Protein AF-A0A5J4KHG2-F1 (afdb_monomer)

Radius of gyration: 37.58 Å; Cα contacts (8 Å, |Δi|>4): 369; chains: 1; bounding box: 103×50×90 Å

Foldseek 3Di:
DDFPDDPVNLVVLLVQVLPVHDPVRLVVSCVVRVNDSVVSVVSVVVVVVVVCVVVVPPPPPPPPPQPLLNQLVCCCPVVVADLVRSQCCCCPPVVDHDDSVVSVVSVVVVVVVVQVVLLPAADPDEFAWEWDFADDPDPQWGFIWIAGPPPRHTNDTHPTDGLALVVLLVVVVSVVVRVHDLAHEYAYDDDRNVVNNVVVVSPPHYAYHPVVLLVLLVVLLVVLVVVLVVLVVCLVVLCVLLVCVVVVHDGDDDDRHVPNVVSVVLSVLSVVLSVQSVVLSVVSVLLPDPWHADPPNVVGTDDPVNSVVSLVVSLVSLQVSLVSQDPDDPCSVVNSCSSNVSSVCSCVRPDDDDD

Structure (mmCIF, N/CA/C/O backbone):
data_AF-A0A5J4KHG2-F1
#
_entry.id   AF-A0A5J4KHG2-F1
#
loop_
_atom_site.group_PDB
_atom_site.id
_atom_site.type_symbol
_atom_site.label_atom_id
_atom_site.label_alt_id
_atom_site.label_comp_id
_atom_site.label_asym_id
_atom_site.label_entity_id
_atom_site.label_seq_id
_atom_site.pdbx_PDB_ins_code
_atom_site.Cartn_x
_atom_site.Cartn_y
_atom_site.Cartn_z
_atom_site.occupancy
_atom_site.B_iso_or_equiv
_atom_site.auth_seq_id
_atom_site.auth_comp_id
_atom_site.auth_asym_id
_atom_site.auth_atom_id
_atom_site.pdbx_PDB_model_num
ATOM 1 N N . MET A 1 1 ? -76.695 -6.641 35.034 1.00 42.12 1 MET A N 1
ATOM 2 C CA . MET A 1 1 ? -75.890 -7.294 36.089 1.00 42.12 1 MET A CA 1
ATOM 3 C C . MET A 1 1 ? -74.422 -7.137 35.729 1.00 42.12 1 MET A C 1
ATOM 5 O O . MET A 1 1 ? -74.020 -7.613 34.675 1.00 42.12 1 MET A O 1
ATOM 9 N N . ILE A 1 2 ? -73.664 -6.392 36.535 1.00 44.69 2 ILE A N 1
ATOM 10 C CA . ILE A 1 2 ? -72.218 -6.206 36.353 1.00 44.69 2 ILE A CA 1
ATOM 11 C C . ILE A 1 2 ? -71.543 -7.472 36.883 1.00 44.69 2 ILE A C 1
ATOM 13 O O . ILE A 1 2 ? -71.765 -7.866 38.021 1.00 44.69 2 ILE A O 1
ATOM 17 N N . HIS A 1 3 ? -70.802 -8.154 36.019 1.00 60.72 3 HIS A N 1
ATOM 18 C CA . HIS A 1 3 ? -70.198 -9.449 36.302 1.00 60.72 3 HIS A CA 1
ATOM 19 C C . HIS A 1 3 ? -68.890 -9.291 37.102 1.00 60.72 3 HIS A C 1
ATOM 21 O O . HIS A 1 3 ? -67.954 -8.669 36.603 1.00 60.72 3 HIS A O 1
ATOM 27 N N . CYS A 1 4 ? -68.781 -9.883 38.299 1.00 63.44 4 CYS A N 1
ATOM 28 C CA . CYS A 1 4 ? -67.646 -9.705 39.229 1.00 63.44 4 CYS A CA 1
ATOM 29 C C . CYS A 1 4 ? -66.398 -10.568 38.925 1.00 63.44 4 CYS A C 1
ATOM 31 O O . CYS A 1 4 ? -65.609 -10.857 39.819 1.00 63.44 4 CYS A O 1
ATOM 33 N N . SER A 1 5 ? -66.186 -11.006 37.680 1.00 75.12 5 SER A N 1
ATOM 34 C CA . SER A 1 5 ? -64.938 -11.703 37.309 1.00 75.12 5 SER A CA 1
ATOM 35 C C . SER A 1 5 ? -63.747 -10.747 37.298 1.00 75.12 5 SER A C 1
ATOM 37 O O . SER A 1 5 ? -63.825 -9.680 36.678 1.00 75.12 5 SER A O 1
ATOM 39 N N . THR A 1 6 ? -62.613 -11.189 37.832 1.00 84.25 6 THR A N 1
ATOM 40 C CA . THR A 1 6 ? -61.309 -10.570 37.569 1.00 84.25 6 THR A CA 1
ATOM 41 C C . THR A 1 6 ? -60.853 -10.843 36.128 1.00 84.25 6 THR A C 1
ATOM 43 O O . THR A 1 6 ? -61.409 -11.696 35.431 1.00 84.25 6 THR A O 1
ATOM 46 N N . VAL A 1 7 ? -59.848 -10.100 35.652 1.00 82.38 7 VAL A N 1
ATOM 47 C CA . VAL A 1 7 ? -59.227 -10.342 34.333 1.00 82.38 7 VAL A CA 1
ATOM 48 C C . VAL A 1 7 ? -58.644 -11.755 34.267 1.00 82.38 7 VAL A C 1
ATOM 50 O O . VAL A 1 7 ? -58.896 -12.471 33.305 1.00 82.38 7 VAL A O 1
ATOM 53 N N . GLU A 1 8 ? -57.944 -12.176 35.317 1.00 84.38 8 GLU A N 1
ATOM 54 C CA . GLU A 1 8 ? -57.333 -13.503 35.423 1.00 84.38 8 GLU A CA 1
ATOM 55 C C . GLU A 1 8 ? -58.373 -14.631 35.375 1.00 84.38 8 GLU A C 1
ATOM 57 O O . GLU A 1 8 ? -58.222 -15.588 34.617 1.00 84.38 8 GLU A O 1
ATOM 62 N N . ALA A 1 9 ? -59.502 -14.470 36.078 1.00 84.62 9 ALA A N 1
ATOM 63 C CA . ALA A 1 9 ? -60.609 -15.420 35.998 1.00 84.62 9 ALA A CA 1
ATOM 64 C C . ALA A 1 9 ? -61.162 -15.527 34.567 1.00 84.62 9 ALA A C 1
ATOM 66 O O . ALA A 1 9 ? -61.461 -16.626 34.101 1.00 84.62 9 ALA A O 1
ATOM 67 N N . ARG A 1 10 ? -61.268 -14.404 33.840 1.00 87.69 10 ARG A N 1
ATOM 68 C CA . ARG A 1 10 ? -61.690 -14.415 32.429 1.00 87.69 10 ARG A CA 1
ATOM 69 C C . ARG A 1 10 ? -60.699 -15.142 31.531 1.00 87.69 10 ARG A C 1
ATOM 71 O O . ARG A 1 10 ? -61.141 -15.922 30.697 1.00 87.69 10 ARG A O 1
ATOM 78 N N . VAL A 1 11 ? -59.398 -14.933 31.717 1.00 86.62 11 VAL A N 1
ATOM 79 C CA . VAL A 1 11 ? -58.353 -15.628 30.946 1.00 86.62 11 VAL A CA 1
ATOM 80 C C . VAL A 1 11 ? -58.426 -17.140 31.166 1.00 86.62 11 VAL A C 1
ATOM 82 O O . VAL A 1 11 ? -58.442 -17.895 30.195 1.00 86.62 11 VAL A O 1
ATOM 85 N N . ASN A 1 12 ? -58.571 -17.585 32.416 1.00 87.88 12 ASN A N 1
ATOM 86 C CA . ASN A 1 12 ? -58.695 -19.009 32.738 1.00 87.88 12 ASN A CA 1
ATOM 87 C C . ASN A 1 12 ? -59.956 -19.639 32.130 1.00 87.88 12 ASN A C 1
ATOM 89 O O . ASN A 1 12 ? -59.875 -20.706 31.522 1.00 87.88 12 ASN A O 1
ATOM 93 N N . MET A 1 13 ? -61.108 -18.966 32.232 1.00 89.75 13 MET A N 1
ATOM 94 C CA . MET A 1 13 ? -62.353 -19.436 31.612 1.00 89.75 13 MET A CA 1
ATOM 95 C C . MET A 1 13 ? -62.245 -19.507 30.085 1.00 89.75 13 MET A C 1
ATOM 97 O O . MET A 1 13 ? -62.697 -20.477 29.487 1.00 89.75 13 MET A O 1
ATOM 101 N N . VAL A 1 14 ? -61.636 -18.504 29.446 1.00 91.19 14 VAL A N 1
ATOM 102 C CA . VAL A 1 14 ? -61.407 -18.495 27.993 1.00 91.19 14 VAL A CA 1
ATOM 103 C C . VAL A 1 14 ? -60.517 -19.661 27.577 1.00 91.19 14 VAL A C 1
ATOM 105 O O . VAL A 1 14 ? -60.880 -20.378 26.652 1.00 91.19 14 VAL A O 1
ATOM 108 N N . SER A 1 15 ? -59.419 -19.903 28.296 1.00 87.62 15 SER A N 1
ATOM 109 C CA . SER A 1 15 ? -58.503 -21.018 28.027 1.00 87.62 15 SER A CA 1
ATOM 110 C C . SER A 1 15 ? -59.220 -22.375 28.071 1.00 87.62 15 SER A C 1
ATOM 112 O O . SER A 1 15 ? -59.137 -23.154 27.123 1.00 87.62 15 SER A O 1
ATOM 114 N N . GLN A 1 16 ? -60.031 -22.616 29.108 1.00 87.25 16 GLN A N 1
ATOM 115 C CA . GLN A 1 16 ? -60.830 -23.844 29.237 1.00 87.25 16 GLN A CA 1
ATOM 116 C C . GLN A 1 16 ? -61.926 -23.967 28.165 1.00 87.25 16 GLN A C 1
ATOM 118 O O . GLN A 1 16 ? -62.260 -25.065 27.728 1.00 87.25 16 GLN A O 1
ATOM 123 N N . MET A 1 17 ? -62.494 -22.845 27.716 1.00 90.31 17 MET A N 1
ATOM 124 C CA . MET A 1 17 ? -63.512 -22.821 26.661 1.00 90.31 17 MET A CA 1
ATOM 125 C C . MET A 1 17 ? -62.937 -23.016 25.249 1.00 90.31 17 MET A C 1
ATOM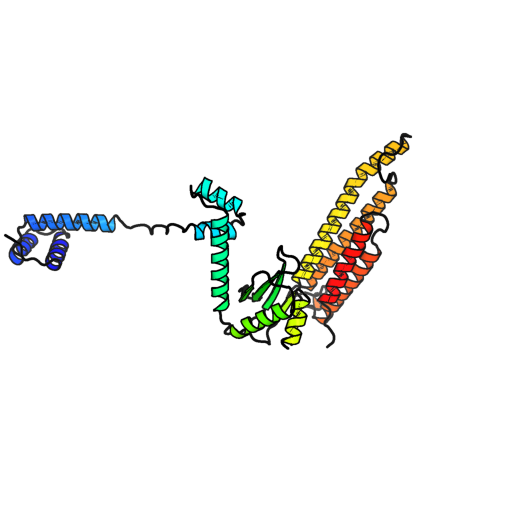 127 O O . MET A 1 17 ? -63.708 -23.222 24.311 1.00 90.31 17 MET A O 1
ATOM 131 N N . MET A 1 18 ? -61.618 -22.928 25.060 1.00 83.12 18 MET A N 1
ATOM 132 C CA . MET A 1 18 ? -60.982 -23.067 23.745 1.00 83.12 18 MET A CA 1
ATOM 133 C C . MET A 1 18 ? -60.654 -24.521 23.372 1.00 83.12 18 MET A C 1
ATOM 135 O O . MET A 1 18 ? -60.482 -24.802 22.187 1.00 83.12 18 MET A O 1
ATOM 139 N N . THR A 1 19 ? -60.638 -25.445 24.337 1.00 76.00 19 THR A N 1
ATOM 140 C CA . THR A 1 19 ? -60.339 -26.876 24.150 1.00 76.00 19 THR A CA 1
ATOM 141 C C . THR A 1 19 ? -61.614 -27.706 23.944 1.00 76.00 19 THR A C 1
ATOM 143 O O . THR A 1 19 ? -61.910 -28.575 24.758 1.00 76.00 19 THR A O 1
ATOM 146 N N . GLU A 1 20 ? -62.410 -27.384 22.915 1.00 73.50 20 GLU A N 1
ATOM 147 C CA . GLU A 1 20 ? -63.683 -28.065 22.577 1.00 73.50 20 GLU A CA 1
ATOM 148 C C . GLU A 1 20 ? -64.559 -28.401 23.806 1.00 73.50 20 GLU A C 1
ATOM 150 O O . GLU A 1 20 ? -64.678 -29.557 24.222 1.00 73.50 20 GLU A O 1
ATOM 155 N N . PRO A 1 21 ? -65.172 -27.391 24.445 1.00 74.88 21 PRO A N 1
ATOM 156 C CA . PRO A 1 21 ? -65.777 -27.572 25.753 1.00 74.88 21 PRO A CA 1
ATOM 157 C C . PRO A 1 21 ? -67.009 -28.473 25.661 1.00 74.88 21 PRO A C 1
ATOM 159 O O . PRO A 1 21 ? -67.949 -28.213 24.904 1.00 74.88 21 PRO A O 1
ATOM 162 N N . THR A 1 22 ? -67.047 -29.512 26.494 1.00 80.75 22 THR A N 1
ATOM 163 C CA . THR A 1 22 ? -68.245 -30.340 26.641 1.00 80.75 22 THR A CA 1
ATOM 164 C C . THR A 1 22 ? -69.387 -29.518 27.248 1.00 80.75 22 THR A C 1
ATOM 166 O O . THR A 1 22 ? -69.177 -28.594 28.038 1.00 80.75 22 THR A O 1
ATOM 169 N N . HIS A 1 23 ? -70.637 -29.865 26.928 1.00 75.12 23 HIS A N 1
ATOM 170 C CA . HIS A 1 23 ? -71.815 -29.150 27.445 1.00 75.12 23 HIS A CA 1
ATOM 171 C C . HIS A 1 23 ? -71.877 -29.116 28.994 1.00 75.12 23 HIS A C 1
ATOM 173 O O . HIS A 1 23 ? -72.414 -28.172 29.590 1.00 75.12 23 HIS A O 1
ATOM 179 N N . GLY A 1 24 ? -71.295 -30.127 29.655 1.00 83.25 24 GLY A N 1
ATOM 180 C CA . GLY A 1 24 ? -71.138 -30.187 31.111 1.00 83.25 24 GLY A CA 1
ATOM 181 C C . GLY A 1 24 ? -70.238 -29.075 31.656 1.00 83.25 24 GLY A C 1
ATOM 182 O O . GLY A 1 24 ? -70.664 -28.342 32.549 1.00 83.25 24 GLY A O 1
ATOM 183 N N . LEU A 1 25 ? -69.067 -28.874 31.044 1.00 84.88 25 LEU A N 1
ATOM 184 C CA . LEU A 1 25 ? -68.085 -27.859 31.437 1.00 84.88 25 LEU A CA 1
ATOM 185 C C . LEU A 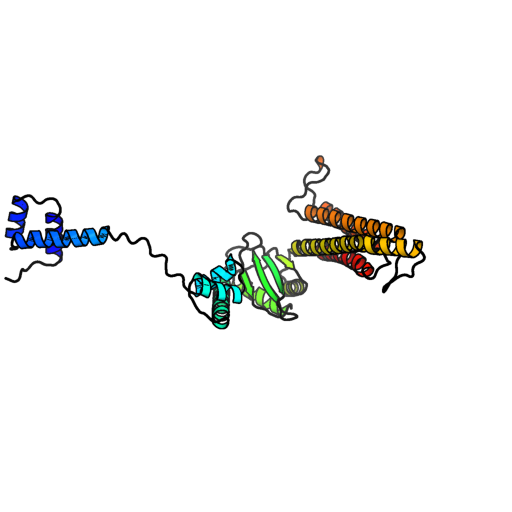1 25 ? -68.646 -26.434 31.316 1.00 84.88 25 LEU A C 1
ATOM 187 O O . LEU A 1 25 ? -68.536 -25.630 32.239 1.00 84.88 25 LEU A O 1
ATOM 191 N N . VAL A 1 26 ? -69.342 -26.127 30.217 1.00 88.25 26 VAL A N 1
ATOM 192 C CA . VAL A 1 26 ? -69.961 -24.800 30.013 1.00 88.25 26 VAL A CA 1
ATOM 193 C C . VAL A 1 26 ? -71.025 -24.513 31.080 1.00 88.25 26 VAL A C 1
ATOM 195 O O . VAL A 1 26 ? -71.185 -23.381 31.544 1.00 88.25 26 VAL A O 1
ATOM 198 N N . SER A 1 27 ? -71.766 -25.544 31.489 1.00 87.06 27 SER A N 1
ATOM 199 C CA . SER A 1 27 ? -72.799 -25.442 32.525 1.00 87.06 27 SER A CA 1
ATOM 200 C C . SER A 1 27 ? -72.224 -25.304 33.932 1.00 87.06 27 SER A C 1
ATOM 202 O O . SER A 1 27 ? -72.858 -24.690 34.790 1.00 87.06 27 SER A O 1
ATOM 204 N N . GLU A 1 28 ? -71.064 -25.894 34.189 1.00 87.50 28 GLU A N 1
ATOM 205 C CA . GLU A 1 28 ? -70.322 -25.739 35.436 1.00 87.50 28 GLU A CA 1
ATOM 206 C C . GLU A 1 28 ? -69.730 -24.332 35.543 1.00 87.50 28 GLU A C 1
ATOM 208 O O . GLU A 1 28 ? -70.078 -23.603 36.468 1.00 87.50 28 GLU A O 1
ATOM 213 N N . LEU A 1 29 ? -68.970 -23.886 34.539 1.00 88.31 29 LEU A N 1
ATOM 214 C CA . LEU A 1 29 ? -68.358 -22.552 34.511 1.00 88.31 29 LEU A CA 1
ATOM 215 C C . LEU A 1 29 ? -69.392 -21.427 34.625 1.00 88.31 29 LEU A C 1
ATOM 217 O O . LEU A 1 29 ? -69.179 -20.446 35.337 1.00 88.31 29 LEU A O 1
ATOM 221 N N . SER A 1 30 ? -70.544 -21.587 33.969 1.00 88.31 30 SER A N 1
ATOM 222 C CA . SER A 1 30 ? -71.652 -20.632 34.055 1.00 88.31 30 SER A CA 1
ATOM 223 C C . SER A 1 30 ? -72.204 -20.507 35.479 1.00 88.31 30 SER A C 1
ATOM 225 O O . SER A 1 30 ? -72.497 -19.396 35.925 1.00 88.31 30 SER A O 1
ATOM 227 N N . ARG A 1 31 ? -72.309 -21.626 36.209 1.00 86.50 31 ARG A N 1
ATOM 228 C CA . ARG A 1 31 ? -72.800 -21.655 37.594 1.00 86.50 31 ARG A CA 1
ATOM 229 C C . ARG A 1 31 ? -71.756 -21.141 38.578 1.00 86.50 31 ARG A C 1
ATOM 231 O O . ARG A 1 31 ? -72.085 -20.284 39.388 1.00 86.50 31 ARG A O 1
ATOM 238 N N . THR A 1 32 ? -70.518 -21.615 38.468 1.00 86.12 32 THR A N 1
ATOM 239 C CA . THR A 1 32 ? -69.412 -21.280 39.377 1.00 86.12 32 THR A CA 1
ATOM 240 C C . THR A 1 32 ? -69.036 -19.807 39.311 1.00 86.12 32 THR A C 1
ATOM 242 O O . THR A 1 32 ? -68.774 -19.185 40.335 1.00 86.12 32 THR A O 1
ATOM 245 N N . HIS A 1 33 ? -69.028 -19.227 38.110 1.00 84.38 33 HIS A N 1
ATOM 246 C CA . HIS A 1 33 ? -68.618 -17.838 37.926 1.00 84.38 33 HIS A CA 1
ATOM 247 C C . HIS A 1 33 ? -69.791 -16.871 37.776 1.00 84.38 33 HIS A C 1
ATOM 249 O O . HIS A 1 33 ? -69.550 -15.678 37.652 1.00 84.38 33 HIS A O 1
ATOM 255 N N . HIS A 1 34 ? -71.039 -17.353 37.810 1.00 87.44 34 HIS A N 1
ATOM 256 C CA . HIS A 1 34 ? -72.252 -16.555 37.581 1.00 87.44 34 HIS A CA 1
ATOM 257 C C . HIS A 1 34 ? -72.251 -15.798 36.235 1.00 87.44 34 HIS A C 1
ATOM 259 O O . HIS A 1 34 ? -72.823 -14.712 36.096 1.00 87.44 34 HIS A O 1
ATOM 265 N N . VAL A 1 35 ? -71.634 -16.403 35.214 1.00 86.56 35 VAL A N 1
ATOM 266 C CA . VAL A 1 35 ? -71.565 -15.894 33.837 1.00 86.56 35 VAL A CA 1
ATOM 267 C C . VAL A 1 35 ? -72.645 -16.579 33.000 1.00 86.56 35 VAL A C 1
ATOM 269 O O . VAL A 1 35 ? -72.833 -17.789 33.101 1.00 86.56 35 VAL A O 1
ATOM 272 N N . SER A 1 36 ? -73.320 -15.866 32.094 1.00 89.19 36 SER A N 1
ATOM 273 C CA . SER A 1 36 ? -74.193 -16.539 31.121 1.00 89.19 36 SER A CA 1
ATOM 274 C C . SER A 1 36 ? -73.383 -17.422 30.156 1.00 89.19 36 SER A C 1
ATOM 276 O O . SER A 1 36 ? -72.282 -17.053 29.740 1.00 89.19 36 SER A O 1
ATOM 278 N N . ARG A 1 37 ? -73.942 -18.559 29.721 1.00 87.31 37 ARG A N 1
ATOM 279 C CA . ARG A 1 37 ? -73.295 -19.421 28.711 1.00 87.31 37 ARG A CA 1
ATOM 280 C C . ARG A 1 37 ? -72.965 -18.660 27.418 1.00 87.31 37 ARG A C 1
ATOM 282 O O . ARG A 1 37 ? -71.895 -18.846 26.853 1.00 87.31 37 ARG A O 1
ATOM 289 N N . GLN A 1 38 ? -73.846 -17.753 26.985 1.00 88.50 38 GLN A N 1
ATOM 290 C CA . GLN A 1 38 ? -73.616 -16.900 25.811 1.00 88.50 38 GLN A CA 1
ATOM 291 C C . GLN A 1 38 ? -72.391 -15.992 25.986 1.00 88.50 38 GLN A C 1
ATOM 293 O O . GLN A 1 38 ? -71.601 -15.827 25.059 1.00 88.50 38 GLN A O 1
ATOM 298 N N . THR A 1 39 ? -72.195 -15.436 27.183 1.00 88.06 39 THR A N 1
ATOM 299 C CA . THR A 1 39 ? -71.014 -14.623 27.496 1.00 88.06 39 THR A CA 1
ATOM 300 C C . THR A 1 39 ? -69.734 -15.464 27.477 1.00 88.06 39 THR A C 1
ATOM 302 O O . THR A 1 39 ? -68.729 -14.983 26.959 1.00 88.06 39 THR A O 1
ATOM 305 N N . LEU A 1 40 ? -69.769 -16.712 27.966 1.00 88.81 40 LEU A N 1
ATOM 306 C CA . LEU A 1 40 ? -68.622 -17.630 27.903 1.00 88.81 40 LEU A CA 1
ATOM 307 C C . LEU A 1 40 ? -68.217 -17.940 26.455 1.00 88.81 40 LEU A C 1
ATOM 309 O O . LEU A 1 40 ? -67.041 -17.821 26.119 1.00 88.81 40 LEU A O 1
ATOM 313 N N . TYR A 1 41 ? -69.176 -18.252 25.577 1.00 91.38 41 TYR A N 1
ATOM 314 C CA . TYR A 1 41 ? -68.893 -18.463 24.151 1.00 91.38 41 TYR A CA 1
ATOM 315 C C . TYR A 1 41 ? -68.355 -17.203 23.467 1.00 91.38 41 TYR A C 1
ATOM 317 O O . TYR A 1 41 ? -67.401 -17.279 22.695 1.00 91.38 41 TYR A O 1
ATOM 325 N N . ARG A 1 42 ? -68.915 -16.030 23.786 1.00 89.12 42 ARG A N 1
ATOM 326 C CA . ARG A 1 42 ? -68.424 -14.754 23.249 1.00 89.12 42 ARG A CA 1
ATOM 327 C C . ARG A 1 42 ? -66.986 -14.470 23.680 1.00 89.12 42 ARG A C 1
ATOM 329 O O . ARG A 1 42 ? -66.188 -14.018 22.869 1.00 89.12 42 ARG A O 1
ATOM 336 N N . TRP A 1 43 ? -66.641 -14.729 24.939 1.00 91.56 43 TRP A N 1
ATOM 337 C CA . TRP A 1 43 ? -65.268 -14.569 25.418 1.00 91.56 43 TRP A CA 1
ATOM 338 C C . TRP A 1 43 ? -64.309 -15.581 24.792 1.00 91.56 43 TRP A C 1
ATOM 340 O O . TRP A 1 43 ? -63.195 -15.199 24.448 1.00 91.56 43 TRP A O 1
ATOM 350 N N . ALA A 1 44 ? -64.738 -16.828 24.588 1.00 89.56 44 ALA A N 1
ATOM 351 C CA . ALA A 1 44 ? -63.940 -17.836 23.893 1.00 89.56 44 ALA A CA 1
ATOM 352 C C . ALA A 1 44 ? -63.624 -17.419 22.448 1.00 89.56 44 ALA A C 1
ATOM 354 O O . ALA A 1 44 ? -62.490 -17.571 22.005 1.00 89.56 44 ALA A O 1
ATOM 355 N N . HIS A 1 45 ? -64.597 -16.830 21.745 1.00 86.62 45 HIS A N 1
ATOM 356 C CA . HIS A 1 45 ? -64.391 -16.280 20.404 1.00 86.62 45 HIS A CA 1
ATOM 357 C C . HIS A 1 45 ? -63.383 -15.124 20.411 1.00 86.62 45 HIS A C 1
ATOM 359 O O . HIS A 1 45 ? -62.430 -15.147 19.644 1.00 86.62 45 HIS A O 1
ATOM 365 N N . ILE A 1 46 ? -63.533 -14.156 21.325 1.00 87.69 46 ILE A N 1
ATOM 366 C CA . ILE A 1 46 ? -62.583 -13.037 21.468 1.00 87.69 46 ILE A CA 1
ATOM 367 C C . ILE A 1 46 ? -61.170 -13.550 21.787 1.00 87.69 46 ILE A C 1
ATOM 369 O O . ILE A 1 46 ? -60.188 -13.037 21.256 1.00 87.69 46 ILE A O 1
ATOM 373 N N . GLY A 1 47 ? -61.057 -14.562 22.652 1.00 88.94 47 GLY A N 1
ATOM 374 C CA . GLY A 1 47 ? -59.784 -15.194 22.992 1.00 88.94 47 GLY A CA 1
ATOM 375 C C . GLY A 1 47 ? -59.135 -15.904 21.808 1.00 88.94 47 GLY A C 1
ATOM 376 O O . GLY A 1 47 ? -57.931 -15.765 21.605 1.00 88.94 47 GLY A O 1
ATOM 377 N N . ARG A 1 48 ? -59.935 -16.613 21.003 1.00 86.00 48 ARG A N 1
ATOM 378 C CA . ARG A 1 48 ? -59.475 -17.270 19.777 1.00 86.00 48 ARG A CA 1
ATOM 379 C C . ARG A 1 48 ? -58.978 -16.255 18.755 1.00 86.00 48 ARG A C 1
ATOM 381 O O . ARG A 1 48 ? -57.842 -16.391 18.323 1.00 86.00 48 ARG A O 1
ATOM 388 N N . ASP A 1 49 ? -59.746 -15.204 18.473 1.00 83.62 49 ASP A N 1
ATOM 389 C CA . ASP A 1 49 ? -59.334 -14.146 17.539 1.00 83.62 49 ASP A CA 1
ATOM 390 C C . ASP A 1 49 ? -58.041 -13.456 18.005 1.00 83.62 49 ASP A C 1
ATOM 392 O O . ASP A 1 49 ? -57.148 -13.171 17.208 1.00 83.62 49 ASP A O 1
ATOM 396 N N . ALA A 1 50 ? -57.910 -13.201 19.312 1.00 85.06 50 ALA A N 1
ATOM 397 C CA . ALA A 1 50 ? -56.716 -12.588 19.885 1.00 85.06 50 ALA A CA 1
ATOM 398 C C . ALA A 1 50 ? -55.482 -13.497 19.771 1.00 85.06 50 ALA A C 1
ATOM 400 O O . ALA A 1 50 ? -54.393 -13.013 19.455 1.00 85.06 50 ALA A O 1
ATOM 401 N N . LEU A 1 51 ? -55.641 -14.803 20.005 1.00 83.81 51 LEU A N 1
ATOM 402 C CA . LEU A 1 51 ? -54.559 -15.778 19.869 1.00 83.81 51 LEU A CA 1
ATOM 403 C C . LEU A 1 51 ? -54.204 -16.026 18.401 1.00 83.81 51 LEU A C 1
ATOM 405 O O . LEU A 1 51 ? -53.025 -16.041 18.071 1.00 83.81 51 LEU A O 1
ATOM 409 N N . GLU A 1 52 ? -55.181 -16.127 17.503 1.00 83.38 52 GLU A N 1
ATOM 410 C CA . GLU A 1 52 ? -54.949 -16.212 16.056 1.00 83.38 52 GLU A CA 1
ATOM 411 C C . GLU A 1 52 ? -54.240 -14.960 15.526 1.00 83.38 52 GLU A C 1
ATOM 413 O O . GLU A 1 52 ? -53.304 -15.073 14.739 1.00 83.38 52 GLU A O 1
ATOM 418 N N . ALA A 1 53 ? -54.590 -13.764 16.008 1.00 78.31 53 ALA A N 1
ATOM 419 C CA . ALA A 1 53 ? -53.878 -12.535 15.663 1.00 78.31 53 ALA A CA 1
ATOM 420 C C . ALA A 1 53 ? -52.450 -12.491 16.236 1.00 78.31 53 ALA A C 1
ATOM 422 O O . ALA A 1 53 ? -51.546 -11.964 15.582 1.00 78.31 53 ALA A O 1
ATOM 423 N N . ALA A 1 54 ? -52.233 -13.028 17.440 1.00 79.81 54 ALA A N 1
ATOM 424 C CA . ALA A 1 54 ? -50.916 -13.100 18.070 1.00 79.81 54 ALA A CA 1
ATOM 425 C C . ALA A 1 54 ? -50.001 -14.126 17.380 1.00 79.81 54 ALA A C 1
ATOM 427 O O . ALA A 1 54 ? -48.842 -13.823 17.108 1.00 79.81 54 ALA A O 1
ATOM 428 N N . PHE A 1 55 ? -50.524 -15.307 17.041 1.00 72.94 55 PHE A N 1
ATOM 429 C CA . PHE A 1 55 ? -49.775 -16.371 16.367 1.00 72.94 55 PHE A CA 1
ATOM 430 C C . PHE A 1 55 ? -49.641 -16.143 14.854 1.00 72.94 55 PHE A C 1
ATOM 432 O O . PHE A 1 55 ? -48.606 -16.466 14.277 1.00 72.94 55 PHE A O 1
ATOM 439 N N . GLY A 1 56 ? -50.636 -15.527 14.209 1.00 64.88 56 GLY A N 1
ATOM 440 C CA . GLY A 1 56 ? -50.583 -15.116 12.801 1.00 64.88 56 GLY A CA 1
ATOM 441 C C . GLY A 1 56 ? -49.626 -13.945 12.549 1.00 64.88 56 GLY A C 1
ATOM 442 O O . GLY A 1 56 ? -49.110 -13.790 11.444 1.00 64.88 56 GLY A O 1
ATOM 443 N N . LYS A 1 57 ? -49.319 -13.155 13.587 1.00 53.66 57 LYS A N 1
ATOM 444 C CA . LYS A 1 57 ? -48.220 -12.181 13.610 1.00 53.66 57 LYS A CA 1
ATOM 445 C C . LYS A 1 57 ? -46.973 -12.780 14.259 1.00 53.66 57 LYS A C 1
ATOM 447 O O . LYS A 1 57 ? -46.403 -12.202 15.183 1.00 53.66 57 LYS A O 1
ATOM 452 N N . MET A 1 58 ? -46.464 -13.885 13.719 1.00 51.94 58 MET A N 1
ATOM 453 C CA . MET A 1 58 ? -45.018 -14.095 13.774 1.00 51.94 58 MET A CA 1
ATOM 454 C C . MET A 1 58 ? -44.373 -13.010 12.910 1.00 51.94 58 MET A C 1
ATOM 456 O O . MET A 1 58 ? -44.098 -13.210 11.728 1.00 51.94 58 MET A O 1
ATOM 460 N N . SER A 1 59 ? -44.196 -11.819 13.488 1.00 50.44 59 SER A N 1
ATOM 461 C CA . SER A 1 59 ? -43.379 -10.768 12.903 1.00 50.44 59 SER A CA 1
ATOM 462 C C . SER A 1 59 ? -42.026 -11.391 12.604 1.00 50.44 59 SER A C 1
ATOM 464 O O . SER A 1 59 ? -41.253 -11.676 13.520 1.00 50.44 59 SER A O 1
ATOM 466 N N . GLN A 1 60 ? -41.727 -11.601 11.321 1.00 50.00 60 GLN A N 1
ATOM 467 C CA . GLN A 1 60 ? -40.335 -11.666 10.906 1.00 50.00 60 GLN A CA 1
ATOM 468 C C . GLN A 1 60 ? -39.646 -10.465 11.557 1.00 50.00 60 GLN A C 1
ATOM 470 O O . GLN A 1 60 ? -40.245 -9.380 11.545 1.00 50.00 60 GLN A O 1
ATOM 475 N N . PRO A 1 61 ? -38.463 -10.629 12.176 1.00 44.16 61 PRO A N 1
ATOM 476 C CA . PRO A 1 61 ? -37.759 -9.496 12.749 1.00 44.16 61 PRO A CA 1
ATOM 477 C C . PRO A 1 61 ? -37.691 -8.431 11.660 1.00 44.16 61 PRO A C 1
ATOM 479 O O . PRO A 1 61 ? -37.100 -8.661 10.602 1.00 44.16 61 PRO A O 1
ATOM 482 N N . GLN A 1 62 ? -38.385 -7.305 11.870 1.00 45.12 62 GLN A N 1
ATOM 483 C CA . GLN A 1 62 ? -38.273 -6.171 10.969 1.00 45.12 62 GLN A CA 1
ATOM 484 C C . GLN A 1 62 ? -36.779 -5.896 10.882 1.00 45.12 62 GLN A C 1
ATOM 486 O O . GLN A 1 62 ? -36.149 -5.645 11.912 1.00 45.12 62 GLN A O 1
ATOM 491 N N . LYS A 1 63 ? -36.200 -5.996 9.675 1.00 46.41 63 LYS A N 1
ATOM 492 C CA . LYS A 1 63 ? -34.848 -5.486 9.445 1.00 46.41 63 LYS A CA 1
ATOM 493 C C . LYS A 1 63 ? -34.842 -4.087 10.060 1.00 46.41 63 LYS A C 1
ATOM 495 O O . LYS A 1 63 ? -35.686 -3.284 9.649 1.00 46.41 63 LYS A O 1
ATOM 500 N N . PRO A 1 64 ? -33.992 -3.806 11.066 1.00 49.91 64 PRO A N 1
ATOM 501 C CA . PRO A 1 64 ? -33.960 -2.483 11.660 1.00 49.91 64 PRO A CA 1
ATOM 502 C C . PRO A 1 64 ? -33.779 -1.499 10.513 1.00 49.91 64 PRO A C 1
ATOM 504 O O . PRO A 1 64 ? -32.935 -1.734 9.643 1.00 49.91 64 PRO A O 1
ATOM 507 N N . SER A 1 65 ? -34.619 -0.462 10.458 1.00 58.00 65 SER A N 1
ATOM 508 C CA . SER A 1 65 ? -34.498 0.588 9.449 1.00 58.00 65 SER A CA 1
ATOM 509 C C . SER A 1 65 ? -33.048 1.059 9.473 1.00 58.00 65 SER A C 1
ATOM 511 O O . SER A 1 65 ? -32.614 1.640 10.472 1.00 58.00 65 SER A O 1
ATOM 513 N N . GLN A 1 66 ? -32.269 0.713 8.445 1.00 67.12 66 GLN A N 1
ATOM 514 C CA . GLN A 1 66 ? -30.847 1.026 8.434 1.00 67.12 66 GLN A CA 1
ATOM 515 C C . GLN A 1 66 ? -30.721 2.538 8.562 1.00 67.12 66 GLN A C 1
ATOM 517 O O . GLN A 1 66 ? -31.305 3.287 7.778 1.00 67.12 66 GLN A O 1
ATOM 522 N N . SER A 1 67 ? -30.006 2.992 9.591 1.00 88.12 67 SER A N 1
ATOM 523 C CA . SER A 1 67 ? -29.799 4.423 9.768 1.00 88.12 67 SER A CA 1
ATOM 524 C C . SER A 1 67 ? -29.078 4.976 8.536 1.00 88.12 67 SER A C 1
ATOM 526 O O . SER A 1 67 ? -28.241 4.293 7.941 1.00 88.12 67 SER A O 1
ATOM 528 N N . ILE A 1 68 ? -29.355 6.230 8.169 1.00 91.94 68 ILE A N 1
ATOM 529 C CA . ILE A 1 68 ? -28.635 6.901 7.074 1.00 91.94 68 ILE A CA 1
ATOM 530 C C . ILE A 1 68 ? -27.121 6.857 7.331 1.00 91.94 68 ILE A C 1
ATOM 532 O O . ILE A 1 68 ? -26.347 6.657 6.401 1.00 91.94 68 ILE A O 1
ATOM 536 N N . SER A 1 69 ? -26.694 6.966 8.597 1.00 93.88 69 SER A N 1
ATOM 537 C CA . SER A 1 69 ? -25.287 6.811 8.979 1.00 93.88 69 SER A CA 1
ATOM 538 C C . SER A 1 69 ? -24.740 5.435 8.600 1.00 93.88 69 SER A C 1
ATOM 540 O O . SER A 1 69 ? -23.673 5.367 8.000 1.00 93.88 69 SER A O 1
ATOM 542 N N . SER A 1 70 ? -25.468 4.356 8.895 1.00 93.44 70 SER A N 1
ATOM 543 C CA . SER A 1 70 ? -25.068 2.993 8.536 1.00 93.44 70 SER A CA 1
ATOM 544 C C . SER A 1 70 ? -24.958 2.828 7.023 1.00 93.44 70 SER A C 1
ATOM 546 O O . SER A 1 70 ? -23.945 2.327 6.557 1.00 93.44 70 SER A O 1
ATOM 548 N N . LEU A 1 71 ? -25.932 3.322 6.252 1.00 94.25 71 LEU A N 1
ATOM 549 C CA . LEU A 1 71 ? -25.886 3.268 4.785 1.00 94.25 71 LEU A CA 1
ATOM 550 C C . LEU A 1 71 ? -24.684 4.031 4.216 1.00 94.25 71 LEU A C 1
ATOM 552 O O . LEU A 1 71 ? -23.948 3.494 3.392 1.00 94.25 71 LEU A O 1
ATOM 556 N N . VAL A 1 72 ? -24.454 5.263 4.682 1.00 96.69 72 VAL A N 1
ATOM 557 C CA . VAL A 1 72 ? -23.303 6.081 4.266 1.00 96.69 72 VAL A CA 1
ATOM 558 C C . VAL A 1 72 ? -21.988 5.355 4.550 1.00 96.69 72 VAL A C 1
ATOM 560 O O . VAL A 1 72 ? -21.128 5.294 3.673 1.00 96.69 72 VAL A O 1
ATOM 563 N N . LEU A 1 73 ? -21.828 4.796 5.752 1.00 96.56 73 LEU A N 1
ATOM 564 C CA . LEU A 1 73 ? -20.598 4.108 6.147 1.00 96.56 73 LEU A CA 1
ATOM 565 C C . LEU A 1 73 ? -20.411 2.785 5.402 1.00 96.56 73 LEU A C 1
ATOM 567 O O . LEU A 1 73 ? -19.297 2.499 4.981 1.00 96.56 73 LEU A O 1
ATOM 571 N N . THR A 1 74 ? -21.477 2.017 5.172 1.00 95.25 74 THR A N 1
ATOM 572 C CA . THR A 1 74 ? -21.418 0.793 4.362 1.00 95.25 74 THR A CA 1
ATOM 573 C C . THR A 1 74 ? -20.983 1.103 2.935 1.00 95.25 74 THR A C 1
ATOM 575 O O . THR A 1 74 ? -20.076 0.460 2.420 1.00 95.25 74 THR A O 1
ATOM 578 N N . LEU A 1 75 ? -21.561 2.124 2.299 1.00 95.56 75 LEU A N 1
ATOM 579 C CA . LEU A 1 75 ? -21.154 2.513 0.947 1.00 95.56 75 LEU A CA 1
ATOM 580 C C . LEU A 1 75 ? -19.698 2.988 0.909 1.00 95.56 75 LEU A C 1
ATOM 582 O O . LEU A 1 75 ? -18.961 2.644 -0.015 1.00 95.56 75 LEU A O 1
ATOM 586 N N . LEU A 1 76 ? -19.262 3.739 1.918 1.00 96.62 76 LEU A N 1
ATOM 587 C CA . LEU A 1 76 ? -17.879 4.194 2.001 1.00 96.62 76 LEU A CA 1
ATOM 588 C C . LEU A 1 76 ? -16.887 3.034 2.174 1.00 96.62 76 LEU A C 1
ATOM 590 O O . LEU A 1 76 ? -15.854 3.023 1.510 1.00 96.62 76 LEU A O 1
ATOM 594 N N . LEU A 1 77 ? -17.176 2.091 3.072 1.00 93.81 77 LEU A N 1
ATOM 595 C CA . LEU A 1 77 ? -16.223 1.060 3.489 1.00 93.81 77 LEU A CA 1
ATOM 596 C C . LEU A 1 77 ? -16.247 -0.175 2.584 1.00 93.81 77 LEU A C 1
ATOM 598 O O . LEU A 1 77 ? -15.184 -0.647 2.201 1.00 93.81 77 LEU A O 1
ATOM 602 N N . GLU A 1 78 ? -17.431 -0.656 2.201 1.00 94.31 78 GLU A N 1
ATOM 603 C CA . GLU A 1 78 ? -17.584 -1.903 1.435 1.00 94.31 78 GLU A CA 1
ATOM 604 C C . GLU A 1 78 ? -17.490 -1.681 -0.076 1.00 94.31 78 GLU A C 1
ATOM 606 O O . GLU A 1 78 ? -17.074 -2.563 -0.820 1.00 94.31 78 GLU A O 1
ATOM 611 N N . THR A 1 79 ? -17.908 -0.503 -0.555 1.00 93.19 79 THR A N 1
ATOM 612 C CA . THR A 1 79 ? -17.924 -0.201 -2.000 1.00 93.19 79 THR A CA 1
ATOM 613 C C . THR A 1 79 ? -16.880 0.829 -2.412 1.00 93.19 79 THR A C 1
ATOM 615 O O . THR A 1 79 ? -16.746 1.121 -3.599 1.00 93.19 79 THR A O 1
ATOM 618 N N . HIS A 1 80 ? -16.156 1.407 -1.446 1.00 92.88 80 HIS A N 1
ATOM 619 C CA . HIS A 1 80 ? -15.188 2.486 -1.669 1.00 92.88 80 HIS A CA 1
ATOM 620 C C . HIS A 1 80 ? -15.767 3.671 -2.462 1.00 92.88 80 HIS A C 1
ATOM 622 O O . HIS A 1 80 ? -15.061 4.363 -3.202 1.00 92.88 80 HIS A O 1
ATOM 628 N N . ALA A 1 81 ? -17.073 3.919 -2.320 1.00 95.81 81 ALA A N 1
ATOM 629 C CA . ALA A 1 81 ? -17.746 4.973 -3.057 1.00 95.81 81 ALA A CA 1
ATOM 630 C C . ALA A 1 81 ? -17.250 6.356 -2.610 1.00 95.81 81 ALA A C 1
ATOM 632 O O . ALA A 1 81 ? -17.178 6.672 -1.421 1.00 95.81 81 ALA A O 1
ATOM 633 N N . SER A 1 82 ? -16.973 7.231 -3.581 1.00 97.19 82 SER A N 1
ATOM 634 C CA . SER A 1 82 ? -16.717 8.647 -3.293 1.00 97.19 82 SER A CA 1
ATOM 635 C C . SER A 1 82 ? -17.942 9.299 -2.639 1.00 97.19 82 SER A C 1
ATOM 637 O O . SER A 1 82 ? -19.069 8.854 -2.846 1.00 97.19 82 SER A O 1
ATOM 639 N N . TYR A 1 83 ? -17.776 10.419 -1.929 1.00 97.50 83 TYR A N 1
ATOM 640 C CA . TYR A 1 83 ? -18.917 11.106 -1.294 1.00 97.50 83 TYR A CA 1
ATOM 641 C C . TYR A 1 83 ? -20.008 11.509 -2.298 1.00 97.50 83 TYR A C 1
ATOM 643 O O . TYR A 1 83 ? -21.192 11.466 -1.974 1.00 97.50 83 TYR A O 1
ATOM 651 N N . ARG A 1 84 ? -19.625 11.856 -3.535 1.00 97.62 84 ARG A N 1
ATOM 652 C CA . ARG A 1 84 ? -20.580 12.120 -4.623 1.00 97.62 84 ARG A CA 1
ATOM 653 C C . ARG A 1 84 ? -21.273 10.842 -5.099 1.00 97.62 84 ARG A C 1
ATOM 655 O O . ARG A 1 84 ? -22.466 10.881 -5.387 1.00 97.62 84 ARG A O 1
ATOM 662 N N . GLY A 1 85 ? -20.547 9.725 -5.146 1.00 97.56 85 GLY A N 1
ATOM 663 C CA . GLY A 1 85 ? -21.109 8.405 -5.436 1.00 97.56 85 GLY A CA 1
ATOM 664 C C . GLY A 1 85 ? -22.132 7.979 -4.384 1.00 97.56 85 GLY A C 1
ATOM 665 O O . GLY A 1 85 ? -23.247 7.618 -4.740 1.00 97.56 85 GLY A O 1
ATOM 666 N N . ILE A 1 86 ? -21.800 8.134 -3.098 1.00 97.75 86 ILE A N 1
ATOM 667 C CA . ILE A 1 86 ? -22.708 7.878 -1.968 1.00 97.75 86 ILE A CA 1
ATOM 668 C C . ILE A 1 86 ? -23.965 8.742 -2.088 1.00 97.75 86 ILE A C 1
ATOM 670 O O . ILE A 1 86 ? -25.077 8.232 -2.002 1.00 97.75 86 ILE A O 1
ATOM 674 N N . GLN A 1 87 ? -23.801 10.047 -2.322 1.00 97.75 87 GLN A N 1
ATOM 675 C CA . GLN A 1 87 ? -24.926 10.968 -2.481 1.00 97.75 87 GLN A CA 1
ATOM 676 C C . GLN A 1 87 ? -25.852 10.559 -3.635 1.00 97.75 87 GLN A C 1
ATOM 678 O O . GLN A 1 87 ? -27.071 10.570 -3.470 1.00 97.75 87 GLN A O 1
ATOM 683 N N . SER A 1 88 ? -25.277 10.205 -4.788 1.00 97.25 88 SER A N 1
ATOM 684 C CA . SER A 1 88 ? -26.044 9.805 -5.975 1.00 97.25 88 SER A CA 1
ATOM 685 C C . SER A 1 88 ? -26.780 8.492 -5.721 1.00 97.25 88 SER A C 1
ATOM 687 O O . SER A 1 88 ? -27.983 8.417 -5.926 1.00 97.25 88 SER A O 1
ATOM 689 N N . MET A 1 89 ? -26.097 7.493 -5.157 1.00 95.88 89 MET A N 1
ATOM 690 C CA . MET A 1 89 ? -26.697 6.201 -4.823 1.00 95.88 89 MET A CA 1
ATOM 691 C C . MET A 1 89 ? -27.862 6.351 -3.836 1.00 95.88 89 MET A C 1
ATOM 693 O O . MET A 1 89 ? -28.940 5.806 -4.070 1.00 95.88 89 MET A O 1
ATOM 697 N N . LEU A 1 90 ? -27.686 7.120 -2.757 1.00 94.44 90 LEU A N 1
ATOM 698 C CA . LEU A 1 90 ? -28.747 7.324 -1.767 1.00 94.44 90 LEU A CA 1
ATOM 699 C C . LEU A 1 90 ? -29.978 7.994 -2.381 1.00 94.44 90 LEU A C 1
ATOM 701 O O . LEU A 1 90 ? -31.103 7.610 -2.060 1.00 94.44 90 LEU A O 1
ATOM 705 N N . LYS A 1 91 ? -29.773 8.947 -3.293 1.00 94.12 91 LYS A N 1
ATOM 706 C CA . LYS A 1 91 ? -30.860 9.603 -4.018 1.00 94.12 91 LYS A CA 1
ATOM 707 C C . LYS A 1 91 ? -31.549 8.643 -4.988 1.00 94.12 91 LYS A C 1
ATOM 709 O O . LYS A 1 91 ? -32.769 8.526 -4.944 1.00 94.12 91 LYS A O 1
ATOM 714 N N . ASP A 1 92 ? -30.782 7.981 -5.846 1.00 94.06 92 ASP A N 1
ATOM 715 C CA . ASP A 1 92 ? -31.312 7.264 -7.009 1.00 94.06 92 ASP A CA 1
ATOM 716 C C . ASP A 1 92 ? -31.882 5.887 -6.637 1.00 94.06 92 ASP A C 1
ATOM 718 O O . ASP A 1 92 ? -32.854 5.441 -7.240 1.00 94.06 92 ASP A O 1
ATOM 722 N N . VAL A 1 93 ? -31.317 5.226 -5.620 1.00 92.44 93 VAL A N 1
ATOM 723 C CA . VAL A 1 93 ? -31.738 3.883 -5.179 1.00 92.44 93 VAL A CA 1
ATOM 724 C C . VAL A 1 93 ? -32.675 3.946 -3.977 1.00 92.44 93 VAL A C 1
ATOM 726 O O . VAL A 1 93 ? -33.653 3.205 -3.914 1.00 92.44 93 VAL A O 1
ATOM 729 N N . HIS A 1 94 ? -32.389 4.824 -3.011 1.00 87.38 94 HIS A N 1
ATOM 730 C CA . HIS A 1 94 ? -33.137 4.880 -1.751 1.00 87.38 94 HIS A CA 1
ATOM 731 C C . HIS A 1 94 ? -34.089 6.077 -1.646 1.00 87.38 94 HIS A C 1
ATOM 733 O O . HIS A 1 94 ? -34.838 6.162 -0.674 1.00 87.38 94 HIS A O 1
ATOM 739 N N . GLY A 1 95 ? -34.074 7.012 -2.604 1.00 89.69 95 GLY A N 1
ATOM 740 C CA . GLY A 1 95 ? -34.879 8.237 -2.540 1.00 89.69 95 GLY A CA 1
ATOM 741 C C . GLY A 1 95 ? -34.447 9.212 -1.436 1.00 89.69 95 GLY A C 1
ATOM 742 O O . GLY A 1 95 ? -35.165 10.165 -1.138 1.00 89.69 95 GLY A O 1
ATOM 743 N N . ILE A 1 96 ? -33.287 8.992 -0.811 1.00 93.00 96 ILE A N 1
ATOM 744 C CA . ILE A 1 96 ? -32.789 9.769 0.328 1.00 93.00 96 ILE A CA 1
ATOM 745 C C . ILE A 1 96 ? -31.925 10.919 -0.189 1.00 93.00 96 ILE A C 1
ATOM 747 O O . ILE A 1 96 ? -30.855 10.712 -0.759 1.00 93.00 96 ILE A O 1
ATOM 751 N N . GLN A 1 97 ? -32.357 12.154 0.063 1.00 93.25 97 GLN A N 1
ATOM 752 C CA . GLN A 1 97 ? -31.584 13.347 -0.276 1.00 93.25 97 GLN A CA 1
ATOM 753 C C . GLN A 1 97 ? -30.788 13.841 0.933 1.00 93.25 97 GLN A C 1
ATOM 755 O O . GLN A 1 97 ? -31.358 14.285 1.926 1.00 93.25 97 GLN A O 1
ATOM 760 N N . ILE A 1 98 ? -29.459 13.803 0.832 1.00 94.88 98 ILE A N 1
ATOM 761 C CA . ILE A 1 98 ? -28.547 14.387 1.823 1.00 94.88 98 ILE A CA 1
ATOM 762 C C . ILE A 1 98 ? -27.458 15.214 1.142 1.00 94.88 98 ILE A C 1
ATOM 764 O O . ILE A 1 98 ? -27.107 14.987 -0.018 1.00 94.88 98 ILE A O 1
ATOM 768 N N . SER A 1 99 ? -26.913 16.195 1.861 1.00 96.31 99 SER A N 1
ATOM 769 C CA . SER A 1 99 ? -25.821 17.027 1.352 1.00 96.31 99 SER A CA 1
ATOM 770 C C . SER A 1 99 ? -24.463 16.326 1.489 1.00 96.31 99 SER A C 1
ATOM 772 O O . SER A 1 99 ? -24.269 15.484 2.369 1.00 96.31 99 SER A O 1
ATOM 774 N N . LEU A 1 100 ? -23.477 16.737 0.683 1.00 97.81 100 LEU A N 1
ATOM 775 C CA . LEU A 1 100 ? -22.084 16.303 0.865 1.00 97.81 100 LEU A CA 1
ATOM 776 C C . LEU A 1 100 ? -21.535 16.687 2.249 1.00 97.81 100 LEU A C 1
ATOM 778 O O . LEU A 1 100 ? -20.748 15.938 2.820 1.00 97.81 100 LEU A O 1
ATOM 782 N N . GLY A 1 101 ? -21.970 17.825 2.804 1.00 96.81 101 GLY A N 1
ATOM 783 C CA . GLY A 1 101 ? -21.597 18.249 4.155 1.00 96.81 101 GLY A CA 1
ATOM 784 C C . GLY A 1 101 ? -22.127 17.298 5.229 1.00 96.81 101 GLY A C 1
ATOM 785 O O . GLY A 1 101 ? -21.400 16.948 6.156 1.00 96.81 101 GLY A O 1
ATOM 786 N N . THR A 1 102 ? -23.357 16.805 5.064 1.00 96.56 102 THR A N 1
ATOM 787 C CA . THR A 1 102 ? -23.954 15.791 5.945 1.00 96.56 102 THR A CA 1
ATOM 788 C C . THR A 1 102 ? -23.160 14.487 5.886 1.00 96.56 102 THR A C 1
ATOM 790 O O . THR A 1 102 ? -22.803 13.951 6.931 1.00 96.56 102 THR A O 1
ATOM 793 N N . ILE A 1 103 ? -22.814 14.014 4.682 1.00 97.56 103 ILE A N 1
ATOM 794 C CA . ILE A 1 103 ? -21.970 12.821 4.495 1.00 97.56 103 ILE A CA 1
ATOM 795 C C . ILE A 1 103 ? -20.619 13.010 5.193 1.00 97.56 103 ILE A C 1
ATOM 797 O O . ILE A 1 103 ? -20.229 12.182 6.012 1.00 97.56 103 ILE A O 1
ATOM 801 N N . ALA A 1 104 ? -19.934 14.128 4.934 1.00 96.75 104 ALA A N 1
ATOM 802 C CA . ALA A 1 104 ? -18.642 14.425 5.546 1.00 96.75 104 ALA A CA 1
ATOM 803 C C . ALA A 1 104 ? -18.715 14.468 7.083 1.00 96.75 104 ALA A C 1
ATOM 805 O O . ALA A 1 104 ? -17.820 13.953 7.752 1.00 96.75 104 ALA A O 1
ATOM 806 N N . SER A 1 105 ? -19.786 15.037 7.646 1.00 96.56 105 SER A N 1
ATOM 807 C CA . SER A 1 105 ? -20.009 15.069 9.095 1.00 96.56 105 SER A CA 1
ATOM 808 C C . SER A 1 105 ? -20.222 13.672 9.678 1.00 96.56 105 SER A C 1
ATOM 810 O O . SER A 1 105 ? -19.618 13.351 10.697 1.00 96.56 105 SER A O 1
ATOM 812 N N . LEU A 1 106 ? -21.028 12.828 9.024 1.00 96.50 106 LEU A N 1
ATOM 813 C CA . LEU A 1 106 ? -21.276 11.449 9.464 1.00 96.50 106 LEU A CA 1
ATOM 814 C C . LEU A 1 106 ? -19.988 10.616 9.469 1.00 96.50 106 LEU A C 1
ATOM 816 O O . LEU A 1 106 ? -19.727 9.888 10.427 1.00 96.50 106 LEU A O 1
ATOM 820 N N . VAL A 1 107 ? -19.159 10.755 8.432 1.00 95.88 107 VAL A N 1
ATOM 821 C CA . VAL A 1 107 ? -17.857 10.075 8.351 1.00 95.88 107 VAL A CA 1
ATOM 822 C C . VAL A 1 107 ? -16.901 10.593 9.426 1.00 95.88 107 VAL A C 1
ATOM 824 O O . VAL A 1 107 ? -16.251 9.800 10.106 1.00 95.88 107 VAL A O 1
ATOM 827 N N . LYS A 1 108 ? -16.847 11.914 9.643 1.00 93.88 108 LYS A N 1
ATOM 828 C CA . LYS A 1 108 ? -16.024 12.520 10.701 1.00 93.88 108 LYS A CA 1
ATOM 829 C C . LYS A 1 108 ? -16.425 12.016 12.088 1.00 93.88 108 LYS A C 1
ATOM 831 O O . LYS A 1 108 ? -15.556 11.646 12.875 1.00 93.88 108 LYS A O 1
ATOM 836 N N . GLU A 1 109 ? -17.720 11.985 12.387 1.00 95.25 109 GLU A N 1
ATOM 837 C CA . GLU A 1 109 ? -18.231 11.498 13.669 1.00 95.25 109 GLU A CA 1
ATOM 838 C C . GLU A 1 109 ? -17.910 10.011 13.868 1.00 95.25 109 GLU A C 1
ATOM 840 O O . GLU A 1 109 ? -17.468 9.606 14.945 1.00 95.25 109 GLU A O 1
ATOM 845 N N . ALA A 1 110 ? -18.064 9.197 12.820 1.00 94.81 110 ALA A N 1
ATOM 846 C CA . ALA A 1 110 ? -17.683 7.790 12.852 1.00 94.81 110 ALA A CA 1
ATOM 847 C C . ALA A 1 110 ? -16.185 7.609 13.142 1.00 94.81 110 ALA A C 1
ATOM 849 O O . ALA A 1 110 ? -15.833 6.815 14.013 1.00 94.81 110 ALA A O 1
ATOM 850 N N . GLY A 1 111 ? -15.318 8.400 12.502 1.00 92.62 111 GLY A N 1
ATOM 851 C CA . GLY A 1 111 ? -13.881 8.412 12.786 1.00 92.62 111 GLY A CA 1
ATOM 852 C C . GLY A 1 111 ? -13.567 8.782 14.240 1.00 92.62 111 GLY A C 1
ATOM 853 O O . GLY A 1 111 ? -12.779 8.107 14.896 1.00 92.62 111 GLY A O 1
ATOM 854 N N . GLN A 1 112 ? -14.246 9.787 14.798 1.00 93.25 112 GLN A N 1
ATOM 855 C CA . GLN A 1 112 ? -14.094 10.164 16.211 1.00 93.25 112 GLN A CA 1
ATOM 856 C C . GLN A 1 112 ? -14.586 9.075 17.175 1.00 93.25 112 GLN A C 1
ATOM 858 O O . GLN A 1 112 ? -14.030 8.908 18.262 1.00 93.25 112 GLN A O 1
ATOM 863 N N . ARG A 1 113 ? -15.647 8.339 16.821 1.00 94.06 113 ARG A N 1
ATOM 864 C CA . ARG A 1 113 ? -16.093 7.168 17.597 1.00 94.06 113 ARG A CA 1
ATOM 865 C C . ARG A 1 113 ? -15.055 6.051 17.540 1.00 94.06 113 ARG A C 1
ATOM 867 O O . ARG A 1 113 ? -14.729 5.506 18.588 1.00 94.06 113 ARG A O 1
ATOM 874 N N . ALA A 1 114 ? -14.500 5.771 16.361 1.00 92.81 114 ALA A N 1
ATOM 875 C CA . ALA A 1 114 ? -13.448 4.771 16.194 1.00 92.81 114 ALA A CA 1
ATOM 876 C C . ALA A 1 114 ? -12.199 5.122 17.018 1.00 92.81 114 ALA A C 1
ATOM 878 O O . ALA A 1 114 ? -11.693 4.276 17.746 1.00 92.81 114 ALA A O 1
ATOM 879 N N . GLN A 1 115 ? -11.756 6.383 16.997 1.00 91.06 115 GLN A N 1
ATOM 880 C CA . GLN A 1 115 ? -10.622 6.855 17.803 1.00 91.06 115 GLN A CA 1
ATOM 881 C C . GLN A 1 115 ? -10.856 6.690 19.306 1.00 91.06 115 GLN A C 1
ATOM 883 O O . GLN A 1 115 ? -9.985 6.193 20.018 1.00 91.06 115 GLN A O 1
ATOM 888 N N . ARG A 1 116 ? -12.049 7.058 19.791 1.00 92.50 116 ARG A N 1
ATOM 889 C CA . ARG A 1 116 ? -12.421 6.853 21.197 1.00 92.50 116 ARG A CA 1
ATOM 890 C C . ARG A 1 116 ? -12.422 5.376 21.568 1.00 92.50 116 ARG A C 1
ATOM 892 O O . ARG A 1 116 ? -11.868 5.028 22.604 1.00 92.50 116 ARG A O 1
ATOM 899 N N . TRP A 1 117 ? -12.991 4.526 20.719 1.00 93.62 117 TRP A N 1
ATOM 900 C CA . TRP A 1 117 ? -13.007 3.085 20.943 1.00 93.62 117 TRP A CA 1
ATOM 901 C C . TRP A 1 117 ? -11.588 2.504 21.001 1.00 93.62 117 TRP A C 1
ATOM 903 O O . TRP A 1 117 ? -11.268 1.817 21.965 1.00 93.62 117 TRP A O 1
ATOM 913 N N . MET A 1 118 ? -10.711 2.855 20.052 1.00 93.12 118 MET A N 1
ATOM 914 C CA . MET A 1 118 ? -9.304 2.425 20.067 1.00 93.12 118 MET A CA 1
ATOM 915 C C . MET A 1 118 ? -8.586 2.886 21.343 1.00 93.12 118 MET A C 1
ATOM 917 O O . MET A 1 118 ? -7.911 2.096 21.992 1.00 93.12 118 MET A O 1
ATOM 921 N N . SER A 1 119 ? -8.801 4.134 21.782 1.00 90.12 119 SER A N 1
ATOM 922 C CA . SER A 1 119 ? -8.142 4.684 22.980 1.00 90.12 119 SER A CA 1
ATOM 923 C C . SER A 1 119 ? -8.474 3.950 24.289 1.00 90.12 119 SER A C 1
ATOM 925 O O . SER A 1 119 ? -7.705 4.001 25.253 1.00 90.12 119 SER A O 1
ATOM 927 N N . GLN A 1 120 ? -9.616 3.262 24.324 1.00 91.69 120 GLN A N 1
ATOM 928 C CA . GLN A 1 120 ? -10.104 2.532 25.496 1.00 91.69 120 GLN A CA 1
ATOM 929 C C . GLN A 1 120 ? -9.529 1.119 25.591 1.00 91.69 120 GLN A C 1
ATOM 931 O O . GLN A 1 120 ? -9.663 0.478 26.632 1.00 91.69 120 GLN A O 1
ATOM 936 N N . GLN A 1 121 ? -8.899 0.625 24.529 1.00 91.75 121 GLN A N 1
ATOM 937 C CA . GLN A 1 121 ? -8.390 -0.736 24.495 1.00 91.75 121 GLN A CA 1
ATOM 938 C C . GLN A 1 121 ? -7.202 -0.910 25.428 1.00 91.75 121 GLN A C 1
ATOM 940 O O . GLN A 1 121 ? -6.453 0.032 25.698 1.00 91.75 121 GLN A O 1
ATOM 945 N N . ARG A 1 122 ? -7.041 -2.134 25.926 1.00 92.50 122 ARG A N 1
ATOM 946 C CA . ARG A 1 122 ? -5.917 -2.530 26.764 1.00 92.50 122 ARG A CA 1
ATOM 947 C C . ARG A 1 122 ? -5.303 -3.818 26.235 1.00 92.50 122 ARG A C 1
ATOM 949 O O . ARG A 1 122 ? -6.019 -4.733 25.835 1.00 92.50 122 ARG A O 1
ATOM 956 N N . ALA A 1 123 ? -3.979 -3.852 26.183 1.00 89.00 123 ALA A N 1
ATOM 957 C CA . ALA A 1 123 ? -3.210 -5.035 25.862 1.00 89.00 123 ALA A CA 1
ATOM 958 C C . ALA A 1 123 ? -2.867 -5.773 27.156 1.00 89.00 123 ALA A C 1
ATOM 960 O O . ALA A 1 123 ? -2.128 -5.261 27.991 1.00 89.00 123 ALA A O 1
ATOM 961 N N . ASP A 1 124 ? -3.362 -7.000 27.284 1.00 86.06 124 ASP A N 1
ATOM 962 C CA . ASP A 1 124 ? -3.044 -7.858 28.434 1.00 86.06 124 ASP A CA 1
ATOM 963 C C . ASP A 1 124 ? -1.743 -8.649 28.233 1.00 86.06 124 ASP A C 1
ATOM 965 O O . ASP A 1 124 ? -1.240 -9.294 29.148 1.00 86.06 124 ASP A O 1
ATOM 969 N N . MET A 1 125 ? -1.197 -8.620 27.016 1.00 83.75 125 MET A N 1
ATOM 970 C CA . MET A 1 125 ? -0.005 -9.357 26.607 1.00 83.75 125 MET A CA 1
ATOM 971 C C . MET A 1 125 ? 0.847 -8.487 25.678 1.00 83.75 125 MET A C 1
ATOM 973 O O . MET A 1 125 ? 0.293 -7.627 24.987 1.00 83.75 125 MET A O 1
ATOM 977 N N . PRO A 1 126 ? 2.165 -8.737 25.581 1.00 83.44 126 PRO A N 1
ATOM 978 C CA . PRO A 1 126 ? 3.002 -8.126 24.554 1.00 83.44 126 PRO A CA 1
ATOM 979 C C . PRO A 1 126 ? 2.440 -8.365 23.141 1.00 83.44 126 PRO A C 1
ATOM 981 O O . PRO A 1 126 ? 1.839 -9.405 22.853 1.00 83.44 126 PRO A O 1
ATOM 984 N N . ARG A 1 127 ? 2.627 -7.383 22.259 1.00 85.81 127 ARG A N 1
ATOM 985 C CA . ARG A 1 127 ? 2.066 -7.336 20.898 1.00 85.81 127 ARG A CA 1
ATOM 986 C C . ARG A 1 127 ? 3.175 -7.007 19.931 1.00 85.81 127 ARG A C 1
ATOM 988 O O . ARG A 1 127 ? 3.804 -6.006 20.184 1.00 85.81 127 ARG A O 1
ATOM 995 N N . ALA A 1 128 ? 3.422 -7.772 18.871 1.00 84.56 128 ALA A N 1
ATOM 996 C CA . ALA A 1 128 ? 4.351 -7.343 17.820 1.00 84.56 128 ALA A CA 1
ATOM 997 C C . ALA A 1 128 ? 3.681 -6.251 16.975 1.00 84.56 128 ALA A C 1
ATOM 999 O O . ALA A 1 128 ? 2.553 -6.453 16.532 1.00 84.56 128 ALA A O 1
ATOM 1000 N N . LEU A 1 129 ? 4.340 -5.114 16.748 1.00 87.19 129 LEU A N 1
ATOM 1001 C CA . LEU A 1 129 ? 3.705 -3.946 16.124 1.00 87.19 129 LEU A CA 1
ATOM 1002 C C . LEU A 1 129 ? 4.300 -3.606 14.759 1.00 87.19 129 LEU A C 1
ATOM 1004 O O . LEU A 1 129 ? 5.507 -3.657 14.571 1.00 87.19 129 LEU A O 1
ATOM 1008 N N . ALA A 1 130 ? 3.452 -3.197 13.824 1.00 86.69 130 ALA A N 1
ATOM 1009 C CA . ALA A 1 130 ? 3.824 -2.476 12.618 1.00 86.69 130 ALA A CA 1
ATOM 1010 C C . ALA A 1 130 ? 3.472 -1.000 12.809 1.00 86.69 130 ALA A C 1
ATOM 1012 O O . ALA A 1 130 ? 2.338 -0.675 13.174 1.00 86.69 130 ALA A O 1
ATOM 1013 N N . LEU A 1 131 ? 4.450 -0.124 12.579 1.00 88.62 131 LEU A N 1
ATOM 1014 C CA . LEU A 1 131 ? 4.300 1.324 12.657 1.00 88.62 131 LEU A CA 1
ATOM 1015 C C . LEU A 1 131 ? 4.480 1.922 11.264 1.00 88.62 131 LEU A C 1
ATOM 1017 O O . LEU A 1 131 ? 5.490 1.656 10.606 1.00 88.62 131 LEU A O 1
ATOM 1021 N N . ASP A 1 132 ? 3.513 2.734 10.846 1.00 88.75 132 ASP A N 1
ATOM 1022 C CA . ASP A 1 132 ? 3.476 3.291 9.496 1.00 88.75 132 ASP A CA 1
ATOM 1023 C C . ASP A 1 132 ? 2.990 4.749 9.449 1.00 88.75 132 ASP A C 1
ATOM 1025 O O . ASP A 1 132 ? 2.215 5.209 10.299 1.00 88.75 132 ASP A O 1
ATOM 1029 N N . GLU A 1 133 ? 3.445 5.459 8.418 1.00 90.25 133 GLU A N 1
ATOM 1030 C CA . GLU A 1 133 ? 3.146 6.855 8.108 1.00 90.25 133 GLU A CA 1
ATOM 1031 C C . GLU A 1 133 ? 2.343 6.935 6.805 1.00 90.25 133 GLU A C 1
ATOM 1033 O O . GLU A 1 133 ? 2.893 7.018 5.705 1.00 90.25 133 GLU A O 1
ATOM 1038 N N . GLN A 1 134 ? 1.015 7.001 6.903 1.00 90.19 134 GLN A N 1
ATOM 1039 C CA . GLN A 1 134 ? 0.183 7.194 5.719 1.00 90.19 134 GLN A CA 1
ATOM 1040 C C . GLN A 1 134 ? 0.065 8.690 5.391 1.00 90.19 134 GLN A C 1
ATOM 1042 O O . GLN A 1 134 ? -0.735 9.420 5.986 1.00 90.19 134 GLN A O 1
ATOM 1047 N N . TYR A 1 135 ? 0.865 9.163 4.433 1.00 89.88 135 TYR A N 1
ATOM 1048 C CA . TYR A 1 135 ? 0.905 10.574 4.037 1.00 89.88 135 TYR A CA 1
ATOM 1049 C C . TYR A 1 135 ? -0.468 11.091 3.586 1.00 89.88 135 TYR A C 1
ATOM 1051 O O . TYR A 1 135 ? -1.163 10.498 2.761 1.00 89.88 135 TYR A O 1
ATOM 1059 N N . SER A 1 136 ? -0.861 12.232 4.150 1.00 89.75 136 SER A N 1
ATOM 1060 C CA . SER A 1 136 ? -2.101 12.924 3.808 1.00 89.75 136 SER A CA 1
ATOM 1061 C C . SER A 1 136 ? -1.909 13.853 2.605 1.00 89.75 136 SER A C 1
ATOM 1063 O O . SER A 1 136 ? -0.791 14.119 2.166 1.00 89.75 136 SER A O 1
ATOM 1065 N N . SER A 1 137 ? -3.000 14.444 2.112 1.00 89.06 137 SER A N 1
ATOM 1066 C CA . SER A 1 137 ? -2.925 15.510 1.102 1.00 89.06 137 SER A CA 1
ATOM 1067 C C . SER A 1 137 ? -2.251 16.795 1.609 1.00 89.06 137 SER A C 1
ATOM 1069 O O . SER A 1 137 ? -1.908 17.666 0.810 1.00 89.06 137 SER A O 1
ATOM 1071 N N . GLN A 1 138 ? -2.069 16.945 2.926 1.00 89.19 138 GLN A N 1
ATOM 1072 C CA . GLN A 1 138 ? -1.340 18.064 3.514 1.00 89.19 138 GLN A CA 1
ATOM 1073 C C . GLN A 1 138 ? 0.151 17.736 3.546 1.00 89.19 138 GLN A C 1
ATOM 1075 O O . GLN A 1 138 ? 0.582 16.778 4.189 1.00 89.19 138 GLN A O 1
ATOM 1080 N N . ARG A 1 139 ? 0.951 18.566 2.870 1.00 88.88 139 ARG A N 1
ATOM 1081 C CA . ARG A 1 139 ? 2.403 18.384 2.780 1.00 88.88 139 ARG A CA 1
ATOM 1082 C C . ARG A 1 139 ? 3.036 18.274 4.171 1.00 88.88 139 ARG A C 1
ATOM 1084 O O . ARG A 1 139 ? 2.818 19.132 5.022 1.00 88.88 139 ARG A O 1
ATOM 1091 N N . GLY A 1 140 ? 3.852 17.237 4.362 1.00 87.56 140 GLY A N 1
ATOM 1092 C CA . GLY A 1 140 ? 4.575 16.986 5.612 1.00 87.56 140 GLY A CA 1
ATOM 1093 C C . GLY A 1 140 ? 3.714 16.435 6.750 1.00 87.56 140 GLY A C 1
ATOM 1094 O O . GLY A 1 140 ? 4.193 16.382 7.883 1.00 87.56 140 GLY A O 1
ATOM 1095 N N . LYS A 1 141 ? 2.462 16.043 6.472 1.00 93.81 141 LYS A N 1
ATOM 1096 C CA . LYS A 1 141 ? 1.589 15.405 7.455 1.00 93.81 141 LYS A CA 1
ATOM 1097 C C . LYS A 1 141 ? 1.144 14.019 7.030 1.00 93.81 141 LYS A C 1
ATOM 1099 O O . LYS A 1 141 ? 0.775 13.819 5.871 1.00 93.81 141 LYS A O 1
ATOM 1104 N N . ALA A 1 142 ? 1.079 13.113 7.993 1.00 93.75 142 ALA A N 1
ATOM 1105 C CA . ALA A 1 142 ? 0.627 11.744 7.806 1.00 93.75 142 ALA A CA 1
ATOM 1106 C C . ALA A 1 142 ? -0.323 11.326 8.929 1.00 93.75 142 ALA A C 1
ATOM 1108 O O . ALA A 1 142 ? -0.272 11.861 10.039 1.00 93.75 142 ALA A O 1
ATOM 1109 N N . TYR A 1 143 ? -1.194 10.373 8.621 1.00 93.44 143 TYR A N 1
ATOM 1110 C CA . TYR A 1 143 ? -1.810 9.542 9.644 1.00 93.44 143 TYR A CA 1
ATOM 1111 C C . TYR A 1 143 ? -0.720 8.628 10.202 1.00 93.44 143 TYR A C 1
ATOM 1113 O O . TYR A 1 143 ? -0.007 7.999 9.419 1.00 93.44 143 TYR A O 1
ATOM 1121 N N . LEU A 1 144 ? -0.579 8.565 11.526 1.00 93.56 144 LEU A N 1
ATOM 1122 C CA . LEU A 1 144 ? 0.321 7.597 12.154 1.00 93.56 144 LEU A CA 1
ATOM 1123 C C . LEU A 1 144 ? -0.508 6.389 12.573 1.00 93.56 144 LEU A C 1
ATOM 1125 O O . LEU A 1 144 ? -1.500 6.531 13.300 1.00 93.56 144 LEU A O 1
ATOM 1129 N N . ASN A 1 145 ? -0.115 5.222 12.078 1.00 93.00 145 ASN A N 1
ATOM 1130 C CA . ASN A 1 145 ? -0.839 3.976 12.265 1.00 93.00 145 ASN A CA 1
ATOM 1131 C C . ASN A 1 145 ? 0.017 2.991 13.056 1.00 93.00 145 ASN A C 1
ATOM 1133 O O . ASN A 1 145 ? 1.218 2.866 12.813 1.00 93.00 145 ASN A O 1
ATOM 1137 N N . VAL A 1 146 ? -0.620 2.283 13.987 1.00 91.88 146 VAL A N 1
ATOM 1138 C CA . VAL A 1 146 ? 0.001 1.211 14.768 1.00 91.88 146 VAL A CA 1
ATOM 1139 C C . VAL A 1 146 ? -0.920 0.008 14.774 1.00 91.88 146 VAL A C 1
ATOM 1141 O O . VAL A 1 146 ? -2.058 0.080 15.248 1.00 91.88 146 VAL A O 1
ATOM 1144 N N . ILE A 1 147 ? -0.417 -1.092 14.226 1.00 91.00 147 ILE A N 1
ATOM 1145 C CA . ILE A 1 147 ? -1.175 -2.316 13.978 1.00 91.00 147 ILE A CA 1
ATOM 1146 C C . ILE A 1 147 ? -0.421 -3.488 14.599 1.00 91.00 147 ILE A C 1
ATOM 1148 O O . ILE A 1 147 ? 0.800 -3.553 14.521 1.00 91.00 147 ILE A O 1
ATOM 1152 N N . ASP A 1 148 ? -1.129 -4.424 15.215 1.00 89.00 148 ASP A N 1
ATOM 1153 C CA . ASP A 1 148 ? -0.544 -5.694 15.631 1.00 89.00 148 ASP A CA 1
ATOM 1154 C C . ASP A 1 148 ? -0.285 -6.590 14.410 1.00 89.00 148 ASP A C 1
ATOM 1156 O O . ASP A 1 148 ? -1.200 -6.904 13.647 1.00 89.00 148 ASP A O 1
ATOM 1160 N N . VAL A 1 149 ? 0.965 -7.019 14.239 1.00 83.75 149 VAL A N 1
ATOM 1161 C CA . VAL A 1 149 ? 1.439 -7.762 13.058 1.00 83.75 149 VAL A CA 1
ATOM 1162 C C . VAL A 1 149 ? 0.741 -9.115 12.908 1.00 83.75 149 VAL A C 1
ATOM 1164 O O . VAL A 1 149 ? 0.571 -9.599 11.792 1.00 83.75 149 VAL A O 1
ATOM 1167 N N . HIS A 1 150 ? 0.335 -9.742 14.013 1.00 83.62 150 HIS A N 1
ATOM 1168 C CA . HIS A 1 150 ? -0.207 -11.100 13.993 1.00 83.62 150 HIS A CA 1
ATOM 1169 C C . HIS A 1 150 ? -1.726 -11.132 13.836 1.00 83.62 150 HIS A C 1
ATOM 1171 O O . HIS A 1 150 ? -2.260 -11.989 13.137 1.00 83.62 150 HIS A O 1
ATOM 1177 N N . SER A 1 151 ? -2.426 -10.217 14.498 1.00 87.94 151 SER A N 1
ATOM 1178 C CA . SER A 1 151 ? -3.889 -10.165 14.527 1.00 87.94 151 SER A CA 1
ATOM 1179 C C . SER A 1 151 ? -4.485 -9.166 13.537 1.00 87.94 151 SER A C 1
ATOM 1181 O O . SER A 1 151 ? -5.687 -9.216 13.286 1.00 87.94 151 SER A O 1
ATOM 1183 N N . GLY A 1 152 ? -3.681 -8.243 12.997 1.00 88.56 152 GLY A N 1
ATOM 1184 C CA . GLY A 1 152 ? -4.171 -7.114 12.201 1.00 88.56 152 GLY A CA 1
ATOM 1185 C C . GLY A 1 152 ? -4.939 -6.081 13.032 1.00 88.56 152 GLY A C 1
ATOM 1186 O O . GLY A 1 152 ? -5.583 -5.188 12.481 1.00 88.56 152 GLY A O 1
ATOM 1187 N N . HIS A 1 153 ? -4.903 -6.199 14.360 1.00 91.06 153 HIS A N 1
ATOM 1188 C CA . HIS A 1 153 ? -5.624 -5.313 15.261 1.00 91.06 153 HIS A CA 1
ATOM 1189 C C . HIS A 1 153 ? -5.027 -3.904 15.239 1.00 91.06 153 HIS A C 1
ATOM 1191 O O . HIS A 1 153 ? -3.830 -3.729 15.461 1.00 91.06 153 HIS A O 1
ATOM 1197 N N . VAL A 1 154 ? -5.857 -2.887 15.008 1.00 93.44 154 VAL A N 1
ATOM 1198 C CA . VAL A 1 154 ? -5.420 -1.485 14.971 1.00 93.44 154 VAL A CA 1
ATOM 1199 C C . VAL A 1 154 ? -5.432 -0.907 16.386 1.00 93.44 154 VAL A C 1
ATOM 1201 O O . VAL A 1 154 ? -6.497 -0.668 16.954 1.00 93.44 154 VAL A O 1
ATOM 1204 N N . TRP A 1 155 ? -4.245 -0.660 16.938 1.00 93.00 155 TRP A N 1
ATOM 1205 C CA . TRP A 1 155 ? -4.061 -0.033 18.253 1.00 93.00 155 TRP A CA 1
ATOM 1206 C C . TRP A 1 155 ? -4.173 1.487 18.184 1.00 93.00 155 TRP A C 1
ATOM 1208 O O . TRP A 1 155 ? -4.708 2.128 19.090 1.00 93.00 155 TRP A O 1
ATOM 1218 N N . ALA A 1 156 ? -3.703 2.076 17.085 1.00 93.69 156 ALA A N 1
ATOM 1219 C CA . ALA A 1 156 ? -3.854 3.498 16.843 1.00 93.69 156 ALA A CA 1
ATOM 1220 C C . ALA A 1 156 ? -3.952 3.827 15.355 1.00 93.69 156 ALA A C 1
ATOM 1222 O O . ALA A 1 156 ? -3.272 3.239 14.518 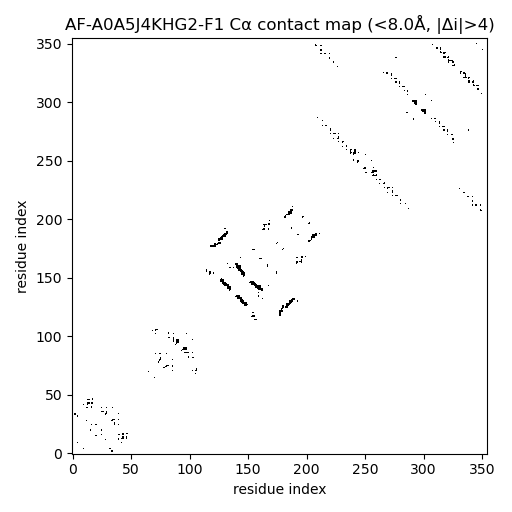1.00 93.69 156 ALA A O 1
ATOM 1223 N N . SER A 1 157 ? -4.773 4.830 15.054 1.00 93.56 157 SER A N 1
ATOM 1224 C CA . SER A 1 157 ? -4.776 5.552 13.784 1.00 93.56 157 SER A CA 1
ATOM 1225 C C . SER A 1 157 ? -5.111 7.011 14.081 1.00 93.56 157 SER A C 1
ATOM 1227 O O . SER A 1 157 ? -6.272 7.384 14.311 1.00 93.56 157 SER A O 1
ATOM 1229 N N . ILE A 1 158 ? -4.067 7.832 14.198 1.00 92.38 158 ILE A N 1
ATOM 1230 C CA . ILE A 1 158 ? -4.215 9.244 14.559 1.00 92.38 158 ILE A CA 1
ATOM 1231 C C . ILE A 1 158 ? -4.402 10.092 13.293 1.00 92.38 158 ILE A C 1
ATOM 1233 O O . ILE A 1 158 ? -3.880 9.743 12.233 1.00 92.38 158 ILE A O 1
ATOM 1237 N N . PRO A 1 159 ? -5.177 11.192 13.360 1.00 90.56 159 PRO A N 1
ATOM 1238 C CA . PRO A 1 159 ? -5.427 12.036 12.196 1.00 90.56 159 PRO A CA 1
ATOM 1239 C C . PRO A 1 159 ? -4.131 12.729 11.739 1.00 90.56 159 PRO A C 1
ATOM 1241 O O . PRO A 1 159 ? -3.142 12.688 12.466 1.00 90.56 159 PRO A O 1
ATOM 1244 N N . PRO A 1 160 ? -4.116 13.402 10.571 1.00 93.69 160 PRO A N 1
ATOM 1245 C CA . PRO A 1 160 ? -2.885 13.936 10.001 1.00 93.69 160 PRO A CA 1
ATOM 1246 C C . PRO A 1 160 ? -2.139 14.887 10.944 1.00 93.69 160 PRO A C 1
ATOM 1248 O O . PRO A 1 160 ? -2.574 16.020 11.176 1.00 93.69 160 PRO A O 1
ATOM 1251 N N . VAL A 1 161 ? -0.988 14.432 11.431 1.00 94.06 161 VAL A N 1
ATOM 1252 C CA . VAL A 1 161 ? -0.033 15.190 12.249 1.00 94.06 161 VAL A CA 1
ATOM 1253 C C . VAL A 1 161 ? 1.274 15.359 11.491 1.00 94.06 161 VAL A C 1
ATOM 1255 O O . VAL A 1 161 ? 1.470 14.757 10.436 1.00 94.06 161 VAL A O 1
ATOM 1258 N N . LYS A 1 162 ? 2.159 16.218 11.995 1.00 93.12 162 LYS A N 1
ATOM 1259 C CA . LYS A 1 162 ? 3.493 16.379 11.421 1.00 93.12 162 LYS A CA 1
ATOM 1260 C C . LYS A 1 162 ? 4.264 15.063 11.545 1.00 93.12 162 LYS A C 1
ATOM 1262 O O . LYS A 1 162 ? 4.184 14.386 12.562 1.00 93.12 162 LYS A O 1
ATOM 1267 N N . VAL A 1 163 ? 5.000 14.709 10.499 1.00 89.94 163 VAL A N 1
ATOM 1268 C CA . VAL A 1 163 ? 5.862 13.524 10.515 1.00 89.94 163 VAL A CA 1
ATOM 1269 C C . VAL A 1 163 ? 7.171 13.875 11.216 1.00 89.94 163 VAL A C 1
ATOM 1271 O O . VAL A 1 163 ? 8.118 14.354 10.592 1.00 89.94 163 VAL A O 1
ATOM 1274 N N . ASP A 1 164 ? 7.195 13.729 12.538 1.00 89.19 164 ASP A N 1
ATOM 1275 C CA . ASP A 1 164 ? 8.368 13.993 13.365 1.00 89.19 164 ASP A CA 1
ATOM 1276 C C . ASP A 1 164 ? 8.437 13.101 14.608 1.00 89.19 164 ASP A C 1
ATOM 1278 O O . ASP A 1 164 ? 7.495 12.387 14.955 1.00 89.19 164 ASP A O 1
ATOM 1282 N N . GLY A 1 165 ? 9.599 13.127 15.265 1.00 86.12 165 GLY A N 1
ATOM 1283 C CA . GLY A 1 165 ? 9.842 12.300 16.440 1.00 86.12 165 GLY A CA 1
ATOM 1284 C C . GLY A 1 165 ? 8.917 12.635 17.612 1.00 86.12 165 GLY A C 1
ATOM 1285 O O . GLY A 1 165 ? 8.499 11.733 18.325 1.00 86.12 165 GLY A O 1
ATOM 1286 N N . GLU A 1 166 ? 8.542 13.905 17.784 1.00 90.38 166 GLU A N 1
ATOM 1287 C CA . GLU A 1 166 ? 7.643 14.345 18.859 1.00 90.38 166 GLU A CA 1
ATOM 1288 C C . GLU A 1 166 ? 6.251 13.717 18.725 1.00 90.38 166 GLU A C 1
ATOM 1290 O O . GLU A 1 166 ? 5.736 13.143 19.687 1.00 90.38 166 GLU A O 1
ATOM 1295 N N . SER A 1 167 ? 5.674 13.740 17.520 1.00 92.12 167 SER A N 1
ATOM 1296 C CA . SER A 1 167 ? 4.368 13.127 17.256 1.00 92.12 167 SER A CA 1
ATOM 1297 C C . SER A 1 167 ? 4.378 11.620 17.535 1.00 92.12 167 SER A C 1
ATOM 1299 O O . SER A 1 167 ? 3.432 11.085 18.118 1.00 92.12 167 SER A O 1
ATOM 1301 N N . TRP A 1 168 ? 5.473 10.940 17.189 1.00 90.69 168 TRP A N 1
ATOM 1302 C CA . TRP A 1 168 ? 5.665 9.520 17.483 1.00 90.69 168 TRP A CA 1
ATOM 1303 C C . TRP A 1 168 ? 5.883 9.229 18.974 1.00 90.69 168 TRP A C 1
ATOM 1305 O O . TRP A 1 168 ? 5.351 8.239 19.474 1.00 90.69 168 TRP A O 1
ATOM 1315 N N . ILE A 1 169 ? 6.604 10.085 19.705 1.00 88.69 169 ILE A N 1
ATOM 1316 C CA . ILE A 1 169 ? 6.792 9.954 21.161 1.00 88.69 169 ILE A CA 1
ATOM 1317 C C . ILE A 1 169 ? 5.449 10.062 21.887 1.00 88.69 169 ILE A C 1
ATOM 1319 O O . ILE A 1 169 ? 5.144 9.224 22.737 1.00 88.69 169 ILE A O 1
ATOM 1323 N N . LEU A 1 170 ? 4.627 11.052 21.526 1.00 90.94 170 LEU A N 1
ATOM 1324 C CA . LEU A 1 170 ? 3.300 11.235 22.117 1.00 90.94 170 LEU A CA 1
ATOM 1325 C C . LEU A 1 170 ? 2.400 10.022 21.864 1.00 90.94 170 LEU A C 1
ATOM 1327 O O . LEU A 1 170 ? 1.756 9.524 22.789 1.00 90.94 170 LEU A O 1
ATOM 1331 N N . LEU A 1 171 ? 2.397 9.512 20.630 1.00 91.56 171 LEU A N 1
ATOM 1332 C CA . LEU A 1 171 ? 1.660 8.300 20.290 1.00 91.56 171 LEU A CA 1
ATOM 1333 C C . LEU A 1 171 ? 2.164 7.090 21.089 1.00 91.56 171 LEU A C 1
ATOM 1335 O O . LEU A 1 171 ? 1.370 6.304 21.600 1.00 91.56 171 LEU A O 1
ATOM 1339 N N . TRP A 1 172 ? 3.478 6.950 21.248 1.00 88.75 172 TRP A N 1
ATOM 1340 C CA . TRP A 1 172 ? 4.052 5.855 22.020 1.00 88.75 172 TRP A CA 1
ATOM 1341 C C . TRP A 1 172 ? 3.655 5.898 23.499 1.00 88.75 172 TRP A C 1
ATOM 1343 O O . TRP A 1 172 ? 3.322 4.862 24.073 1.00 88.75 172 TRP A O 1
ATOM 1353 N N . TRP A 1 173 ? 3.625 7.079 24.122 1.00 88.69 173 TRP A N 1
ATOM 1354 C CA . TRP A 1 173 ? 3.118 7.220 25.492 1.00 88.69 173 TRP A CA 1
ATOM 1355 C C . TRP A 1 173 ? 1.642 6.835 25.605 1.00 88.69 173 TRP A C 1
ATOM 1357 O O . TRP A 1 173 ? 1.279 6.106 26.526 1.00 88.69 173 TRP A O 1
ATOM 1367 N N . GLN A 1 174 ? 0.812 7.218 24.632 1.00 90.25 174 GLN A N 1
ATOM 1368 C CA . GLN A 1 174 ? -0.586 6.786 24.590 1.00 90.25 174 GLN A CA 1
ATOM 1369 C C . GLN A 1 174 ? -0.713 5.255 24.504 1.00 90.25 174 GLN A C 1
ATOM 1371 O O . GLN A 1 174 ? -1.553 4.659 25.176 1.00 90.25 174 GLN A O 1
ATOM 1376 N N . LEU A 1 175 ? 0.133 4.596 23.710 1.00 90.50 175 LEU A N 1
ATOM 1377 C CA . LEU A 1 175 ? 0.157 3.133 23.615 1.00 90.50 175 LEU A CA 1
ATOM 1378 C C . LEU A 1 175 ? 0.612 2.482 24.931 1.00 90.50 175 LEU A C 1
ATOM 1380 O O . LEU A 1 175 ? 0.073 1.447 25.324 1.00 90.50 175 LEU A O 1
ATOM 1384 N N . GLN A 1 176 ? 1.549 3.094 25.659 1.00 88.19 176 GLN A N 1
ATOM 1385 C CA . GLN A 1 176 ? 1.953 2.614 26.987 1.00 88.19 176 GLN A CA 1
ATOM 1386 C C . GLN A 1 176 ? 0.803 2.671 27.996 1.00 88.19 176 GLN A C 1
ATOM 1388 O O . GLN A 1 176 ? 0.618 1.724 28.760 1.00 88.19 176 GLN A O 1
ATOM 1393 N N . GLU A 1 177 ? -0.020 3.721 27.963 1.00 89.94 177 GLU A N 1
ATOM 1394 C CA . GLU A 1 177 ? -1.250 3.796 28.769 1.00 89.94 177 GLU A CA 1
ATOM 1395 C C . GLU A 1 177 ? -2.273 2.714 28.386 1.00 89.94 177 GLU A C 1
ATOM 1397 O O . GLU A 1 177 ? -3.099 2.310 29.210 1.00 89.94 177 GLU A O 1
ATOM 1402 N N . GLN A 1 178 ? -2.202 2.211 27.150 1.00 91.56 178 GLN A N 1
ATOM 1403 C CA . GLN A 1 178 ? -2.977 1.064 26.682 1.00 91.56 178 GLN A CA 1
ATOM 1404 C C . GLN A 1 178 ? -2.349 -0.290 27.057 1.00 91.56 178 GLN A C 1
ATOM 1406 O O . GLN A 1 178 ? -2.892 -1.328 26.693 1.00 91.56 178 GLN A O 1
ATOM 1411 N N . GLY A 1 179 ? -1.235 -0.327 27.790 1.00 89.44 179 GLY A N 1
ATOM 1412 C CA . GLY A 1 179 ? -0.562 -1.569 28.191 1.00 89.44 179 GLY A CA 1
ATOM 1413 C C . GLY A 1 179 ? 0.414 -2.132 27.151 1.00 89.44 179 GLY A C 1
ATOM 1414 O O . GLY A 1 179 ? 0.945 -3.226 27.339 1.00 89.44 179 GLY A O 1
ATOM 1415 N N . ILE A 1 180 ? 0.699 -1.402 26.068 1.00 88.19 180 ILE A N 1
ATOM 1416 C CA . ILE A 1 180 ? 1.738 -1.789 25.106 1.00 88.19 180 ILE A CA 1
ATOM 1417 C C . ILE A 1 180 ? 3.118 -1.614 25.752 1.00 88.19 180 ILE A C 1
ATOM 1419 O O . ILE A 1 180 ? 3.482 -0.538 26.229 1.00 88.19 180 ILE A O 1
ATOM 1423 N N . THR A 1 181 ? 3.901 -2.692 25.774 1.00 77.44 181 THR A N 1
ATOM 1424 C CA . THR A 1 181 ? 5.192 -2.748 26.474 1.00 77.44 181 THR A CA 1
ATOM 1425 C C . THR A 1 181 ? 6.386 -2.531 25.540 1.00 77.44 181 THR A C 1
ATOM 1427 O O . THR A 1 181 ? 6.304 -2.693 24.327 1.00 77.44 181 THR A O 1
ATOM 1430 N N . ARG A 1 182 ? 7.536 -2.164 26.123 1.00 64.19 182 ARG A N 1
ATOM 1431 C CA . ARG A 1 182 ? 8.751 -1.714 25.411 1.00 64.19 182 ARG A CA 1
ATOM 1432 C C . ARG A 1 182 ? 9.576 -2.819 24.740 1.00 64.19 182 ARG A C 1
ATOM 1434 O O . ARG A 1 182 ? 10.457 -2.517 23.946 1.00 64.19 182 ARG A O 1
ATOM 1441 N N . HIS A 1 183 ? 9.324 -4.087 25.060 1.00 62.88 183 HIS A N 1
ATOM 1442 C CA . HIS A 1 183 ? 10.115 -5.233 24.574 1.00 62.88 183 HIS A CA 1
ATOM 1443 C C . HIS A 1 183 ? 9.502 -5.910 23.348 1.00 62.88 183 HIS A C 1
ATOM 1445 O O . HIS A 1 183 ? 9.707 -7.092 23.088 1.00 62.88 183 HIS A O 1
ATOM 1451 N N . VAL A 1 184 ? 8.702 -5.151 22.620 1.00 61.94 184 VAL A N 1
ATOM 1452 C CA . VAL A 1 184 ? 7.905 -5.628 21.511 1.00 61.94 184 VAL A CA 1
ATOM 1453 C C . VAL A 1 184 ? 8.707 -5.529 20.208 1.00 61.94 184 VAL A C 1
ATOM 1455 O O . VAL A 1 184 ? 9.204 -4.444 19.888 1.00 61.94 184 VAL A O 1
ATOM 1458 N N . PRO A 1 185 ? 8.795 -6.610 19.411 1.00 59.84 185 PRO A N 1
ATOM 1459 C CA . PRO A 1 185 ? 9.284 -6.522 18.043 1.00 59.84 185 PRO A CA 1
ATOM 1460 C C . PRO A 1 185 ? 8.438 -5.525 17.254 1.00 59.84 185 PRO A C 1
ATOM 1462 O O . PRO A 1 185 ? 7.212 -5.640 17.201 1.00 59.84 185 PRO A O 1
ATOM 1465 N N . SER A 1 186 ? 9.105 -4.538 16.666 1.00 64.12 186 SER A N 1
ATOM 1466 C CA . SER A 1 186 ? 8.463 -3.493 15.876 1.00 64.12 186 SER A CA 1
ATOM 1467 C C . SER A 1 186 ? 8.980 -3.517 14.444 1.00 64.12 186 SER A C 1
ATOM 1469 O O . SER A 1 186 ? 10.196 -3.521 14.226 1.00 64.12 186 SER A O 1
ATOM 1471 N N . VAL A 1 187 ? 8.055 -3.526 13.487 1.00 66.38 187 VAL A N 1
ATOM 1472 C CA . VAL A 1 187 ? 8.300 -3.322 12.060 1.00 66.38 187 VAL A CA 1
ATOM 1473 C C . VAL A 1 187 ? 8.084 -1.847 11.752 1.00 66.38 187 VAL A C 1
ATOM 1475 O O . VAL A 1 187 ? 7.012 -1.315 12.027 1.00 66.38 187 VAL A O 1
ATOM 1478 N N . MET A 1 188 ? 9.108 -1.174 11.231 1.00 68.69 188 MET A N 1
ATOM 1479 C CA . MET A 1 188 ? 9.087 0.284 11.073 1.00 68.69 188 MET A CA 1
ATOM 1480 C C . MET A 1 188 ? 9.306 0.716 9.629 1.00 68.69 188 MET A C 1
ATOM 1482 O O . MET A 1 188 ? 10.246 0.248 8.972 1.00 68.69 188 MET A O 1
ATOM 1486 N N . ALA A 1 189 ? 8.525 1.708 9.211 1.00 64.38 189 ALA A N 1
ATOM 1487 C CA . ALA A 1 189 ? 8.748 2.482 8.003 1.00 64.38 189 ALA A CA 1
ATOM 1488 C C . ALA A 1 189 ? 9.068 3.943 8.352 1.00 64.38 189 ALA A C 1
ATOM 1490 O O . ALA A 1 189 ? 8.269 4.638 8.962 1.00 64.38 189 ALA A O 1
ATOM 1491 N N . GLY A 1 190 ? 10.246 4.428 7.959 1.00 72.88 190 GLY A N 1
ATOM 1492 C CA . GLY A 1 190 ? 10.580 5.852 8.065 1.00 72.88 190 GLY A CA 1
ATOM 1493 C C . GLY A 1 190 ? 11.530 6.237 9.204 1.00 72.88 190 GLY A C 1
ATOM 1494 O O . GLY A 1 190 ? 11.718 5.539 10.202 1.00 72.88 190 GLY A O 1
ATOM 1495 N N . MET A 1 191 ? 12.189 7.382 9.010 1.00 73.25 191 MET A N 1
ATOM 1496 C CA . MET A 1 191 ? 13.246 7.883 9.895 1.00 73.25 191 MET A CA 1
ATOM 1497 C C . MET A 1 191 ? 12.691 8.508 11.181 1.00 73.25 191 MET A C 1
ATOM 1499 O O . MET A 1 191 ? 13.309 8.385 12.235 1.00 73.25 191 MET A O 1
ATOM 1503 N N . ALA A 1 192 ? 11.524 9.160 11.115 1.00 79.94 192 ALA A N 1
ATOM 1504 C CA . ALA A 1 192 ? 10.924 9.809 12.280 1.00 79.94 192 ALA A CA 1
ATOM 1505 C C . ALA A 1 192 ? 10.541 8.787 13.365 1.00 79.94 192 ALA A C 1
ATOM 1507 O O . ALA A 1 192 ? 10.825 9.023 14.540 1.00 79.94 192 ALA A O 1
ATOM 1508 N N . ILE A 1 193 ? 10.010 7.623 12.963 1.00 78.50 193 ILE A N 1
ATOM 1509 C CA . ILE A 1 193 ? 9.751 6.479 13.854 1.00 78.50 193 ILE A CA 1
ATOM 1510 C C . ILE A 1 193 ? 11.038 6.029 14.548 1.00 78.50 193 ILE A C 1
ATOM 1512 O O . ILE A 1 193 ? 11.080 5.869 15.768 1.00 78.50 193 ILE A O 1
ATOM 1516 N N . HIS A 1 194 ? 12.105 5.843 13.764 1.00 75.94 194 HIS A N 1
ATOM 1517 C CA . HIS A 1 194 ? 13.389 5.368 14.272 1.00 75.94 194 HIS A CA 1
ATOM 1518 C C . HIS A 1 194 ? 13.970 6.315 15.328 1.00 75.94 194 HIS A C 1
ATOM 1520 O O . HIS A 1 194 ? 14.357 5.870 16.411 1.00 75.94 194 HIS A O 1
ATOM 1526 N N . GLU A 1 195 ? 13.996 7.617 15.039 1.00 78.06 195 GLU A N 1
ATOM 1527 C CA . GLU A 1 195 ? 14.515 8.622 15.968 1.00 78.06 195 GLU A CA 1
ATOM 1528 C C . GLU A 1 195 ? 13.664 8.727 17.241 1.00 78.06 195 GLU A C 1
ATOM 1530 O O . GLU A 1 195 ? 14.216 8.809 18.340 1.00 78.06 195 GLU A O 1
ATOM 1535 N N . ALA A 1 196 ? 12.334 8.647 17.127 1.00 80.31 196 ALA A N 1
ATOM 1536 C CA . ALA A 1 196 ? 11.441 8.636 18.284 1.00 80.31 196 ALA A CA 1
ATOM 1537 C C . ALA A 1 196 ? 11.700 7.435 19.203 1.00 80.31 196 ALA A C 1
ATOM 1539 O O . ALA A 1 196 ? 11.910 7.592 20.407 1.00 80.31 196 ALA A O 1
ATOM 1540 N N . LEU A 1 197 ? 11.742 6.224 18.645 1.00 76.00 197 LEU A N 1
ATOM 1541 C CA . LEU A 1 197 ? 11.918 5.004 19.438 1.00 76.00 197 LEU A CA 1
ATOM 1542 C C . LEU A 1 197 ? 13.316 4.897 20.057 1.00 76.00 197 LEU A C 1
ATOM 1544 O O . LEU A 1 197 ? 13.463 4.319 21.140 1.00 76.00 197 LEU A O 1
ATOM 1548 N N . LYS A 1 198 ? 14.326 5.506 19.424 1.00 76.81 198 LYS A N 1
ATOM 1549 C CA . LYS A 1 198 ? 15.662 5.674 20.010 1.00 76.81 198 LYS A CA 1
ATOM 1550 C C . LYS A 1 198 ? 15.619 6.550 21.257 1.00 76.81 198 LYS A C 1
ATOM 1552 O O . LYS A 1 198 ? 16.218 6.188 22.267 1.00 76.81 198 LYS A O 1
ATOM 1557 N N . GLN A 1 199 ? 14.881 7.658 21.216 1.00 77.56 199 GLN A N 1
ATOM 1558 C CA . GLN A 1 199 ? 14.734 8.553 22.368 1.00 77.56 199 GLN A CA 1
ATOM 1559 C C . GLN A 1 199 ? 13.964 7.902 23.521 1.00 77.56 199 GLN A C 1
ATOM 1561 O O . GLN A 1 199 ? 14.326 8.093 24.680 1.00 77.56 199 GLN A O 1
ATOM 1566 N N . VAL A 1 200 ? 12.959 7.072 23.226 1.00 73.50 200 VAL A N 1
ATOM 1567 C CA . VAL A 1 200 ? 12.177 6.368 24.261 1.00 73.50 200 VAL A CA 1
ATOM 1568 C C . VAL A 1 200 ? 12.850 5.062 24.737 1.00 73.50 200 VAL A C 1
ATOM 1570 O O . VAL A 1 200 ? 12.266 4.309 25.517 1.00 73.50 200 VAL A O 1
ATOM 1573 N N . GLN A 1 201 ? 14.097 4.797 24.314 1.00 62.44 201 GLN A N 1
ATOM 1574 C CA . GLN A 1 201 ? 14.900 3.618 24.683 1.00 62.44 201 GLN A CA 1
ATOM 1575 C C . GLN A 1 201 ? 14.146 2.284 24.509 1.00 62.44 201 GLN A C 1
ATOM 1577 O O . GLN A 1 201 ? 14.267 1.369 25.322 1.00 62.44 201 GLN A O 1
ATOM 1582 N N . SER A 1 202 ? 13.346 2.167 23.446 1.00 61.69 202 SER A N 1
ATOM 1583 C CA . SER A 1 202 ? 12.481 1.003 23.194 1.00 61.69 202 SER A CA 1
ATOM 1584 C C . SER A 1 202 ? 13.053 0.026 22.154 1.00 61.69 202 SER A C 1
ATOM 1586 O O . SER A 1 202 ? 12.299 -0.713 21.526 1.00 61.69 202 SER A O 1
ATOM 1588 N N . LEU A 1 203 ? 14.373 0.020 21.927 1.00 55.69 203 LEU A N 1
ATOM 1589 C CA . LEU A 1 203 ? 14.996 -0.684 20.794 1.00 55.69 203 LEU A CA 1
ATOM 1590 C C . LEU A 1 203 ? 15.932 -1.843 21.194 1.00 55.69 203 LEU A C 1
ATOM 1592 O O . LEU A 1 203 ? 17.134 -1.739 20.956 1.00 55.69 203 LEU A O 1
ATOM 1596 N N . PRO A 1 204 ? 15.442 -2.981 21.722 1.00 52.22 204 PRO A N 1
ATOM 1597 C CA . PRO A 1 204 ? 16.266 -4.190 21.752 1.00 52.22 204 PRO A CA 1
ATOM 1598 C C . PRO A 1 204 ? 16.312 -4.889 20.382 1.00 52.22 204 PRO A C 1
ATOM 1600 O O . PRO A 1 204 ? 17.346 -5.422 19.996 1.00 52.22 204 PRO A O 1
ATOM 1603 N N . SER A 1 205 ? 15.209 -4.876 19.623 1.00 57.47 205 SER A N 1
ATOM 1604 C CA . SER A 1 205 ? 15.107 -5.559 18.326 1.00 57.47 205 SER A CA 1
ATOM 1605 C C . SER A 1 205 ? 14.037 -4.904 17.450 1.00 57.47 205 SER A C 1
ATOM 1607 O O . SER A 1 205 ? 12.842 -5.050 17.708 1.00 57.47 205 SER A O 1
ATOM 1609 N N . HIS A 1 206 ? 14.453 -4.178 16.415 1.00 62.69 206 HIS A N 1
ATOM 1610 C CA . HIS A 1 206 ? 13.549 -3.673 15.383 1.00 62.69 206 HIS A CA 1
ATOM 1611 C C . HIS A 1 206 ? 13.873 -4.355 14.060 1.00 62.69 206 HIS A C 1
ATOM 1613 O O . HIS A 1 206 ? 15.043 -4.550 13.727 1.00 62.69 206 HIS A O 1
ATOM 1619 N N . GLN A 1 207 ? 12.835 -4.688 13.305 1.00 64.56 207 GLN A N 1
ATOM 1620 C CA . GLN A 1 207 ? 12.958 -5.112 11.919 1.00 64.56 207 GLN A CA 1
ATOM 1621 C C . GLN A 1 207 ? 12.465 -3.952 11.057 1.00 64.56 207 GLN A C 1
ATOM 1623 O O . GLN A 1 207 ? 11.511 -3.262 11.412 1.00 64.56 207 GLN A O 1
ATOM 1628 N N . ARG A 1 208 ? 13.135 -3.656 9.948 1.00 66.12 208 ARG A N 1
ATOM 1629 C CA . ARG A 1 208 ? 12.598 -2.659 9.017 1.00 66.12 208 ARG A CA 1
ATOM 1630 C C . ARG A 1 208 ? 11.542 -3.284 8.132 1.00 66.12 208 ARG A C 1
ATOM 1632 O O . ARG A 1 208 ? 11.569 -4.488 7.882 1.00 66.12 208 ARG A O 1
ATOM 1639 N N . ASP A 1 209 ? 10.609 -2.453 7.693 1.00 73.75 209 ASP A N 1
ATOM 1640 C CA . ASP A 1 209 ? 9.476 -2.909 6.910 1.00 73.75 209 ASP A CA 1
ATOM 1641 C C . ASP A 1 209 ? 9.897 -3.432 5.530 1.00 73.75 209 ASP A C 1
ATOM 1643 O O . ASP A 1 209 ? 10.275 -2.678 4.630 1.00 73.75 209 ASP A O 1
ATOM 1647 N N . VAL A 1 210 ? 9.803 -4.753 5.372 1.00 79.00 210 VAL A N 1
ATOM 1648 C CA . VAL A 1 210 ? 10.061 -5.456 4.113 1.00 79.00 210 VAL A CA 1
ATOM 1649 C C . VAL A 1 210 ? 9.043 -5.081 3.036 1.00 79.00 210 VAL A C 1
ATOM 1651 O O . VAL A 1 210 ? 9.378 -5.089 1.852 1.00 79.00 210 VAL A O 1
ATOM 1654 N N . TRP A 1 211 ? 7.821 -4.702 3.419 1.00 79.69 211 TRP A N 1
ATOM 1655 C CA . TRP A 1 211 ? 6.767 -4.332 2.480 1.00 79.69 211 TRP A CA 1
ATOM 1656 C C . TRP A 1 211 ? 7.124 -3.061 1.713 1.00 79.69 211 TRP A C 1
ATOM 1658 O O . TRP A 1 211 ? 6.950 -3.016 0.499 1.00 79.69 211 TRP A O 1
ATOM 1668 N N . HIS A 1 212 ? 7.714 -2.068 2.381 1.00 79.81 212 HIS A N 1
ATOM 1669 C CA . HIS A 1 212 ? 8.181 -0.842 1.731 1.00 79.81 212 HIS A CA 1
ATOM 1670 C C . HIS A 1 212 ? 9.262 -1.111 0.676 1.00 79.81 212 HIS A C 1
ATOM 1672 O O . HIS A 1 212 ? 9.241 -0.508 -0.398 1.00 79.81 212 HIS A O 1
ATOM 1678 N N . ILE A 1 213 ? 10.172 -2.052 0.946 1.00 83.75 213 ILE A N 1
ATOM 1679 C CA . ILE A 1 213 ? 11.203 -2.467 -0.016 1.00 83.75 213 ILE A CA 1
ATOM 1680 C C . ILE A 1 213 ? 10.550 -3.137 -1.227 1.00 83.75 213 ILE A C 1
ATOM 1682 O O . ILE A 1 213 ? 10.845 -2.782 -2.367 1.00 83.75 213 ILE A O 1
ATOM 1686 N N . LEU A 1 214 ? 9.631 -4.076 -0.991 1.00 87.62 214 LEU A N 1
ATOM 1687 C CA . LEU A 1 214 ? 8.920 -4.780 -2.060 1.00 87.62 214 LEU A CA 1
ATOM 1688 C C . LEU A 1 214 ? 8.033 -3.835 -2.881 1.00 87.62 214 LEU A C 1
ATOM 1690 O O . LEU A 1 214 ? 7.950 -3.970 -4.101 1.00 87.62 214 LEU A O 1
ATOM 1694 N N . HIS A 1 215 ? 7.406 -2.850 -2.236 1.00 86.31 215 HIS A N 1
ATOM 1695 C CA . HIS A 1 215 ? 6.623 -1.823 -2.909 1.00 86.31 215 HIS A CA 1
ATOM 1696 C C . HIS A 1 215 ? 7.507 -0.946 -3.802 1.00 86.31 215 HIS A C 1
ATOM 1698 O O . HIS A 1 215 ? 7.172 -0.729 -4.967 1.00 86.31 215 HIS A O 1
ATOM 1704 N N . LEU A 1 216 ? 8.661 -0.494 -3.300 1.00 85.94 216 LEU A N 1
ATOM 1705 C CA . LEU A 1 216 ? 9.631 0.252 -4.101 1.00 85.94 216 LEU A CA 1
ATOM 1706 C C . LEU A 1 216 ? 10.142 -0.584 -5.283 1.00 85.94 216 LEU A C 1
ATOM 1708 O O . LEU A 1 216 ? 10.187 -0.077 -6.403 1.00 85.94 216 LEU A O 1
ATOM 1712 N N . ALA A 1 217 ? 10.460 -1.863 -5.063 1.00 88.62 217 ALA A N 1
ATOM 1713 C CA . ALA A 1 217 ? 10.873 -2.780 -6.124 1.00 88.62 217 ALA A CA 1
ATOM 1714 C C . ALA A 1 217 ? 9.804 -2.886 -7.225 1.00 88.62 217 ALA A C 1
ATOM 1716 O O . ALA A 1 217 ? 10.125 -2.774 -8.408 1.00 88.62 217 ALA A O 1
ATOM 1717 N N . ALA A 1 218 ? 8.528 -3.018 -6.849 1.00 89.38 218 ALA A N 1
ATOM 1718 C CA . ALA A 1 218 ? 7.414 -3.048 -7.797 1.00 89.38 218 ALA A CA 1
ATOM 1719 C C . ALA A 1 218 ? 7.252 -1.720 -8.560 1.00 89.38 218 ALA A C 1
ATOM 1721 O O . ALA A 1 218 ? 7.016 -1.723 -9.768 1.00 89.38 218 ALA A O 1
ATOM 1722 N N . GLN A 1 219 ? 7.416 -0.575 -7.887 1.00 89.62 219 GLN A N 1
ATOM 1723 C CA . GLN A 1 219 ? 7.382 0.732 -8.550 1.00 89.62 219 GLN A CA 1
ATOM 1724 C C . GLN A 1 219 ? 8.523 0.897 -9.559 1.00 89.62 219 GLN A C 1
ATOM 1726 O O . GLN A 1 219 ? 8.302 1.420 -10.652 1.00 89.62 219 GLN A O 1
ATOM 1731 N N . VAL A 1 220 ? 9.738 0.475 -9.199 1.00 88.12 220 VAL A N 1
ATOM 1732 C CA . VAL A 1 220 ? 10.898 0.501 -10.099 1.00 88.12 220 VAL A CA 1
ATOM 1733 C C . VAL A 1 220 ? 10.632 -0.383 -11.314 1.00 88.12 220 VAL A C 1
ATOM 1735 O O . VAL A 1 220 ? 10.738 0.111 -12.433 1.00 88.12 220 VAL A O 1
ATOM 1738 N N . GLN A 1 221 ? 10.190 -1.627 -11.117 1.00 90.88 221 GLN A N 1
ATOM 1739 C CA . GLN A 1 221 ? 9.830 -2.531 -12.216 1.00 90.88 221 GLN A CA 1
ATOM 1740 C C . GLN A 1 221 ? 8.800 -1.907 -13.166 1.00 90.88 221 GLN A C 1
ATOM 1742 O O . GLN A 1 221 ? 9.060 -1.812 -14.363 1.00 90.88 221 GLN A O 1
ATOM 1747 N N . GLY A 1 222 ? 7.688 -1.378 -12.644 1.00 90.00 222 GLY A N 1
ATOM 1748 C CA . GLY A 1 222 ? 6.651 -0.765 -13.480 1.00 90.00 222 GLY A CA 1
ATOM 1749 C C . GLY A 1 222 ? 7.140 0.455 -14.272 1.00 90.00 222 GLY A C 1
ATOM 1750 O O . GLY A 1 222 ? 6.710 0.684 -15.406 1.00 90.00 222 GLY A O 1
ATOM 1751 N N . ARG A 1 223 ? 8.075 1.239 -13.717 1.00 88.50 223 ARG A N 1
ATOM 1752 C CA . ARG A 1 223 ? 8.707 2.352 -14.447 1.00 88.50 223 ARG A CA 1
ATOM 1753 C C . ARG A 1 223 ? 9.617 1.850 -15.570 1.00 88.50 223 ARG A C 1
ATOM 1755 O O . ARG A 1 223 ? 9.540 2.384 -16.675 1.00 88.50 223 ARG A O 1
ATOM 1762 N N . LEU A 1 224 ? 10.422 0.817 -15.317 1.00 88.19 224 LEU A N 1
ATOM 1763 C CA . LEU A 1 224 ? 11.298 0.213 -16.326 1.00 88.19 224 LEU A CA 1
ATOM 1764 C C . LEU A 1 224 ? 10.487 -0.424 -17.465 1.00 88.19 224 LEU A C 1
ATOM 1766 O O . LEU A 1 224 ? 10.783 -0.176 -18.632 1.00 88.19 224 LEU A O 1
ATOM 1770 N N . GLU A 1 225 ? 9.414 -1.151 -17.147 1.00 91.56 225 GLU A N 1
ATOM 1771 C CA . GLU A 1 225 ? 8.475 -1.709 -18.132 1.00 91.56 225 GLU A CA 1
ATOM 1772 C C . GLU A 1 225 ? 7.850 -0.618 -19.010 1.00 91.56 225 GLU A C 1
ATOM 1774 O O . GLU A 1 225 ? 7.778 -0.749 -20.236 1.00 91.56 225 GLU A O 1
ATOM 1779 N N . HIS A 1 226 ? 7.436 0.499 -18.404 1.00 90.25 226 HIS A N 1
ATOM 1780 C CA . HIS A 1 226 ? 6.910 1.636 -19.155 1.00 90.25 226 HIS A CA 1
ATOM 1781 C C . HIS A 1 226 ? 7.953 2.219 -20.116 1.00 90.25 226 HIS A C 1
ATOM 1783 O O . HIS A 1 226 ? 7.628 2.573 -21.252 1.00 90.25 226 HIS A O 1
ATOM 1789 N N . CYS A 1 227 ? 9.211 2.296 -19.691 1.00 87.62 227 CYS A N 1
ATOM 1790 C CA . CYS A 1 227 ? 10.294 2.758 -20.542 1.00 87.62 227 CYS A CA 1
ATOM 1791 C C . CYS A 1 227 ? 10.611 1.787 -21.691 1.00 87.62 227 CYS A C 1
ATOM 1793 O O . CYS A 1 227 ? 10.805 2.257 -22.814 1.00 87.62 227 CYS A O 1
ATOM 1795 N N . VAL A 1 228 ? 10.606 0.467 -21.453 1.00 91.06 228 VAL A N 1
ATOM 1796 C CA . VAL A 1 228 ? 10.720 -0.554 -22.517 1.00 91.06 228 VAL A CA 1
ATOM 1797 C C . VAL A 1 228 ? 9.626 -0.328 -23.557 1.00 91.06 228 VAL A C 1
ATOM 1799 O O . VAL A 1 228 ? 9.921 -0.140 -24.738 1.00 91.06 228 VAL A O 1
ATOM 1802 N N . LYS A 1 229 ? 8.369 -0.228 -23.109 1.00 92.31 229 LYS A N 1
ATOM 1803 C CA . LYS A 1 229 ? 7.220 0.004 -23.989 1.00 92.31 229 LYS A CA 1
ATOM 1804 C C . LYS A 1 229 ? 7.357 1.295 -24.798 1.00 92.31 229 LYS A C 1
ATOM 1806 O O . LYS A 1 229 ? 7.146 1.302 -26.006 1.00 92.31 229 LYS A O 1
ATOM 1811 N N . LYS A 1 230 ? 7.770 2.390 -24.156 1.00 89.56 230 LYS A N 1
ATOM 1812 C CA . LYS A 1 230 ? 8.004 3.676 -24.828 1.00 89.56 230 LYS A CA 1
ATOM 1813 C C . LYS A 1 230 ? 9.098 3.573 -25.899 1.00 89.56 230 LYS A C 1
ATOM 1815 O O . LYS A 1 230 ? 8.973 4.190 -26.960 1.00 89.56 230 LYS A O 1
ATOM 1820 N N . ALA A 1 231 ? 10.165 2.817 -25.635 1.00 88.69 231 ALA A N 1
ATOM 1821 C CA . ALA A 1 231 ? 11.233 2.577 -26.601 1.00 88.69 231 ALA A CA 1
ATOM 1822 C C . ALA A 1 231 ? 10.727 1.758 -27.800 1.00 88.69 231 ALA A C 1
ATOM 1824 O O . ALA A 1 231 ? 10.994 2.126 -28.947 1.00 88.69 231 ALA A O 1
ATOM 1825 N N . GLU A 1 232 ? 9.950 0.706 -27.553 1.00 91.69 232 GLU A N 1
ATOM 1826 C CA . GLU A 1 232 ? 9.327 -0.124 -28.590 1.00 91.69 232 GLU A CA 1
ATOM 1827 C C . GLU A 1 232 ? 8.351 0.675 -29.461 1.00 91.69 232 GLU A C 1
ATOM 1829 O O . GLU A 1 232 ? 8.472 0.665 -30.688 1.00 91.69 232 GLU A O 1
ATOM 1834 N N . ASP A 1 233 ? 7.452 1.453 -28.854 1.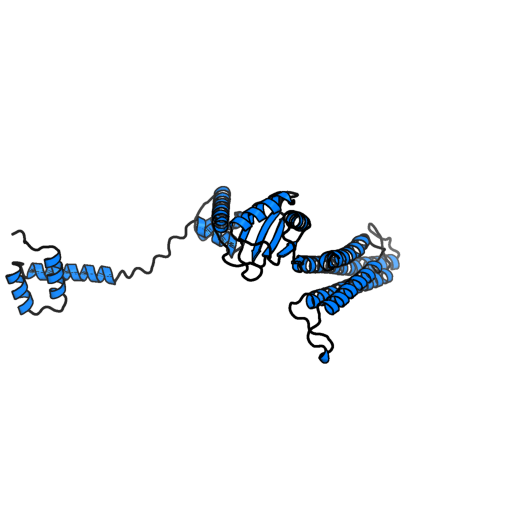00 91.06 233 ASP A N 1
ATOM 1835 C CA . ASP A 1 233 ? 6.484 2.290 -29.575 1.00 91.06 233 ASP A CA 1
ATOM 1836 C C . ASP A 1 233 ? 7.195 3.287 -30.513 1.00 91.06 233 ASP A C 1
ATOM 1838 O O . ASP A 1 233 ? 6.773 3.526 -31.654 1.00 91.06 233 ASP A O 1
ATOM 1842 N N . ARG A 1 234 ? 8.337 3.831 -30.068 1.00 89.19 234 ARG A N 1
ATOM 1843 C CA . ARG A 1 234 ? 9.154 4.782 -30.836 1.00 89.19 234 ARG A CA 1
ATOM 1844 C C . ARG A 1 234 ? 9.856 4.149 -32.041 1.00 89.19 234 ARG A C 1
ATOM 1846 O O . ARG A 1 234 ? 10.155 4.875 -32.994 1.00 89.19 234 ARG A O 1
ATOM 1853 N N . LEU A 1 235 ? 10.078 2.831 -32.052 1.00 90.50 235 LEU A N 1
ATOM 1854 C CA . LEU A 1 235 ? 10.736 2.136 -33.166 1.00 90.50 235 LEU A CA 1
ATOM 1855 C C . LEU A 1 235 ? 9.997 2.373 -34.485 1.00 90.50 235 LEU A C 1
ATOM 1857 O O . LEU A 1 235 ? 10.626 2.671 -35.498 1.00 90.50 235 LEU A O 1
ATOM 1861 N N . THR A 1 236 ? 8.662 2.335 -34.465 1.00 89.62 236 THR A N 1
ATOM 1862 C CA . THR A 1 236 ? 7.840 2.554 -35.667 1.00 89.62 236 THR A CA 1
ATOM 1863 C C . THR A 1 236 ? 8.031 3.953 -36.261 1.00 89.62 236 THR A C 1
ATOM 1865 O O . THR A 1 236 ? 8.061 4.126 -37.482 1.00 89.62 236 THR A O 1
ATOM 1868 N N . ILE A 1 237 ? 8.207 4.966 -35.408 1.00 88.94 237 ILE A N 1
ATOM 1869 C CA . ILE A 1 237 ? 8.466 6.349 -35.819 1.00 88.94 237 ILE A CA 1
ATOM 1870 C C . ILE A 1 237 ? 9.855 6.447 -36.454 1.00 88.94 237 ILE A C 1
ATOM 1872 O O . ILE A 1 237 ? 9.996 7.037 -37.526 1.00 88.94 237 ILE A O 1
ATOM 1876 N N . ILE A 1 238 ? 10.864 5.835 -35.829 1.00 88.44 238 ILE A N 1
ATOM 1877 C CA . ILE A 1 238 ? 12.250 5.840 -36.319 1.00 88.44 238 ILE A CA 1
ATOM 1878 C C . ILE A 1 238 ? 12.363 5.083 -37.647 1.00 88.44 238 ILE A C 1
ATOM 1880 O O . ILE A 1 238 ? 12.984 5.591 -38.574 1.00 88.44 238 ILE A O 1
ATOM 1884 N N . GLN A 1 239 ? 11.692 3.938 -37.799 1.00 90.25 239 GLN A N 1
ATOM 1885 C CA . GLN A 1 239 ? 11.637 3.184 -39.059 1.00 90.25 239 GLN A CA 1
ATOM 1886 C C . GLN A 1 239 ? 11.018 4.004 -40.195 1.00 90.25 239 GLN A C 1
ATOM 1888 O O . GLN A 1 239 ? 11.595 4.108 -41.278 1.00 90.25 239 GLN A O 1
ATOM 1893 N N . ARG A 1 240 ? 9.873 4.659 -39.946 1.00 87.88 240 ARG A N 1
ATOM 1894 C CA . ARG A 1 240 ? 9.260 5.579 -40.924 1.00 87.88 240 ARG A CA 1
ATOM 1895 C C . ARG A 1 240 ? 10.212 6.713 -41.285 1.00 87.88 240 ARG A C 1
ATOM 1897 O O . ARG A 1 240 ? 10.253 7.148 -42.435 1.00 87.88 240 ARG A O 1
ATOM 1904 N N . GLN A 1 241 ? 10.971 7.201 -40.311 1.00 86.62 241 GLN A N 1
ATOM 1905 C CA . GLN A 1 241 ? 11.910 8.286 -40.521 1.00 86.62 241 GLN A CA 1
ATOM 1906 C C . GLN A 1 241 ? 13.150 7.854 -41.317 1.00 86.62 241 GLN A C 1
ATOM 1908 O O . GLN A 1 241 ? 13.580 8.597 -42.201 1.00 86.62 241 GLN A O 1
ATOM 1913 N N . ALA A 1 242 ? 13.672 6.656 -41.064 1.00 87.44 242 ALA A N 1
ATOM 1914 C CA . ALA A 1 242 ? 14.749 6.045 -41.833 1.00 87.44 242 ALA A CA 1
ATOM 1915 C C . ALA A 1 242 ? 14.334 5.819 -43.291 1.00 87.44 242 ALA A C 1
ATOM 1917 O O . ALA A 1 242 ? 15.059 6.229 -44.196 1.00 87.44 242 ALA A O 1
ATOM 1918 N N . GLN A 1 243 ? 13.120 5.306 -43.528 1.00 88.62 243 GLN A N 1
ATOM 1919 C CA . GLN A 1 243 ? 12.588 5.146 -44.884 1.00 88.62 243 GLN A CA 1
ATOM 1920 C C . GLN A 1 243 ? 12.488 6.487 -45.622 1.00 88.62 243 GLN A C 1
ATOM 1922 O O . GLN A 1 243 ? 12.880 6.596 -46.777 1.00 88.62 243 GLN A O 1
ATOM 1927 N N . ARG A 1 244 ? 12.022 7.550 -44.954 1.00 88.69 244 ARG A N 1
ATOM 1928 C CA . ARG A 1 244 ? 11.974 8.891 -45.561 1.00 88.69 244 ARG A CA 1
ATOM 1929 C C . ARG A 1 244 ? 13.356 9.400 -45.966 1.00 88.69 244 ARG A C 1
ATOM 1931 O O . ARG A 1 244 ? 13.465 10.031 -47.012 1.00 88.69 244 ARG A O 1
ATOM 1938 N N . VAL A 1 245 ? 14.377 9.164 -45.143 1.00 86.69 245 VAL A N 1
ATOM 1939 C CA . VAL A 1 245 ? 15.758 9.552 -45.464 1.00 86.69 245 VAL A CA 1
ATOM 1940 C C . VAL A 1 245 ? 16.284 8.733 -46.643 1.00 86.69 245 VAL A C 1
ATOM 1942 O O . VAL A 1 245 ? 16.884 9.315 -47.543 1.00 86.69 245 VAL A O 1
ATOM 1945 N N . ALA A 1 246 ? 15.995 7.428 -46.689 1.00 86.19 246 ALA A N 1
ATOM 1946 C CA . ALA A 1 246 ? 16.333 6.564 -47.822 1.00 86.19 246 ALA A CA 1
ATOM 1947 C C . ALA A 1 246 ? 15.649 7.019 -49.128 1.00 86.19 246 ALA A C 1
ATOM 1949 O O . ALA A 1 246 ? 16.268 6.998 -50.186 1.00 86.19 246 ALA A O 1
ATOM 1950 N N . ASP A 1 247 ? 14.417 7.533 -49.039 1.00 89.50 247 ASP A N 1
ATOM 1951 C CA . ASP A 1 247 ? 13.679 8.157 -50.149 1.00 89.50 247 ASP A CA 1
ATOM 1952 C C . ASP A 1 247 ? 14.203 9.568 -50.529 1.00 89.50 247 ASP A C 1
ATOM 1954 O O . ASP A 1 247 ? 13.584 10.264 -51.339 1.00 89.50 247 ASP A O 1
ATOM 1958 N N . GLY A 1 248 ? 15.273 10.065 -49.895 1.00 85.50 248 GLY A N 1
ATOM 1959 C CA . GLY A 1 248 ? 15.839 11.401 -50.131 1.00 85.50 248 GLY A CA 1
ATOM 1960 C C . GLY A 1 248 ? 15.029 12.565 -49.541 1.00 85.50 248 GLY A C 1
ATOM 1961 O O . GLY A 1 248 ? 15.282 13.731 -49.852 1.00 85.50 248 GLY A O 1
ATOM 1962 N N . LYS A 1 249 ? 14.041 12.289 -48.681 1.00 84.25 249 LYS A N 1
ATOM 1963 C CA . LYS A 1 249 ? 13.187 13.309 -48.050 1.00 84.25 249 LYS A CA 1
ATOM 1964 C C . LYS A 1 249 ? 13.827 13.828 -46.759 1.00 84.25 249 LYS A C 1
ATOM 1966 O O . LYS A 1 249 ? 14.447 13.089 -45.999 1.00 84.25 249 LYS A O 1
ATOM 1971 N N . LYS A 1 250 ? 13.598 15.111 -46.452 1.00 78.12 250 LYS A N 1
ATOM 1972 C CA . LYS A 1 250 ? 14.054 15.727 -45.193 1.00 78.12 250 LYS A CA 1
ATOM 1973 C C . LYS A 1 250 ? 13.380 15.095 -43.971 1.00 78.12 250 LYS A C 1
ATOM 1975 O O . LYS A 1 250 ? 12.206 14.695 -44.012 1.00 78.12 250 LYS A O 1
ATOM 1980 N N . VAL A 1 251 ? 14.127 15.074 -42.868 1.00 75.38 251 VAL A N 1
ATOM 1981 C CA . VAL A 1 251 ? 13.623 14.638 -41.569 1.00 75.38 251 VAL A CA 1
ATOM 1982 C C . VAL A 1 251 ? 12.647 15.656 -40.971 1.00 75.38 251 VAL A C 1
ATOM 1984 O O . VAL A 1 251 ? 12.845 16.860 -41.114 1.00 75.38 251 VAL A O 1
ATOM 1987 N N . ILE A 1 252 ? 11.593 15.170 -40.308 1.00 71.94 252 ILE A N 1
ATOM 1988 C CA . ILE A 1 252 ? 10.573 15.984 -39.641 1.00 71.94 252 ILE A CA 1
ATOM 1989 C C . ILE A 1 252 ? 10.658 15.776 -38.121 1.00 71.94 252 ILE A C 1
ATOM 1991 O O . ILE A 1 252 ? 10.752 14.646 -37.652 1.00 71.94 252 ILE A O 1
ATOM 1995 N N . GLY A 1 253 ? 10.558 16.866 -37.351 1.00 68.50 253 GLY A N 1
ATOM 1996 C CA . GLY A 1 253 ? 10.369 16.830 -35.895 1.00 68.50 253 GLY A CA 1
ATOM 1997 C C . GLY A 1 253 ? 11.606 17.164 -35.052 1.00 68.50 253 GLY A C 1
ATOM 1998 O O . GLY A 1 253 ? 12.721 17.330 -35.546 1.00 68.50 253 GLY A O 1
ATOM 1999 N N . ARG A 1 254 ? 11.386 17.303 -33.738 1.00 56.66 254 ARG A N 1
ATOM 2000 C CA . ARG A 1 254 ? 12.410 17.667 -32.747 1.00 56.66 254 ARG A CA 1
ATOM 2001 C C . ARG A 1 254 ? 13.115 16.384 -32.280 1.00 56.66 254 ARG A C 1
ATOM 2003 O O . ARG A 1 254 ? 12.482 15.558 -31.637 1.00 56.66 254 ARG A O 1
ATOM 2010 N N . ARG A 1 255 ? 14.417 16.254 -32.576 1.00 60.16 255 ARG A N 1
ATOM 2011 C CA . ARG A 1 255 ? 15.295 15.069 -32.364 1.00 60.16 255 ARG A CA 1
ATOM 2012 C C . ARG A 1 255 ? 15.128 13.952 -33.409 1.00 60.16 255 ARG A C 1
ATOM 2014 O O . ARG A 1 255 ? 14.602 12.880 -33.111 1.00 60.16 255 ARG A O 1
ATOM 2021 N N . PRO A 1 256 ? 15.597 14.218 -34.634 1.00 58.44 256 PRO A N 1
ATOM 2022 C CA . PRO A 1 256 ? 15.477 13.321 -35.771 1.00 58.44 256 PRO A CA 1
ATOM 2023 C C . PRO A 1 256 ? 16.446 12.132 -35.669 1.00 58.44 256 PRO A C 1
ATOM 2025 O O . PRO A 1 256 ? 17.587 12.253 -36.100 1.00 58.44 256 PRO A O 1
ATOM 2028 N N . SER A 1 257 ? 16.029 10.989 -35.114 1.00 68.81 257 SER A N 1
ATOM 2029 C CA . SER A 1 257 ? 16.807 9.751 -35.284 1.00 68.81 257 SER A CA 1
ATOM 2030 C C . SER A 1 257 ? 16.271 8.958 -36.474 1.00 68.81 257 SER A C 1
ATOM 2032 O O . SER A 1 257 ? 15.075 8.679 -36.545 1.00 68.81 257 SER A O 1
ATOM 2034 N N . ALA A 1 258 ? 17.163 8.619 -37.403 1.00 74.75 258 ALA A N 1
ATOM 2035 C CA . ALA A 1 258 ? 16.941 7.653 -38.481 1.00 74.75 258 ALA A CA 1
ATOM 2036 C C . ALA A 1 258 ? 17.782 6.376 -38.271 1.00 74.75 258 ALA A C 1
ATOM 2038 O O . ALA A 1 258 ? 17.820 5.513 -39.143 1.00 74.75 258 ALA A O 1
ATOM 2039 N N . ASP A 1 259 ? 18.462 6.266 -37.125 1.00 86.19 259 ASP A N 1
ATOM 2040 C CA . ASP A 1 259 ? 19.302 5.124 -36.775 1.00 86.19 259 ASP A CA 1
ATOM 2041 C C . ASP A 1 259 ? 18.437 4.009 -36.174 1.00 86.19 259 ASP A C 1
ATOM 2043 O O . ASP A 1 259 ? 18.172 3.974 -34.969 1.00 86.19 259 ASP A O 1
ATOM 2047 N N . VAL A 1 260 ? 17.940 3.128 -37.044 1.00 87.69 260 VAL A N 1
ATOM 2048 C CA . VAL A 1 260 ? 17.123 1.975 -36.644 1.00 87.69 260 VAL A CA 1
ATOM 2049 C C . VAL A 1 260 ? 17.961 0.984 -35.839 1.00 87.69 260 VAL A C 1
ATOM 2051 O O . VAL A 1 260 ? 17.518 0.551 -34.779 1.00 87.69 260 VAL A O 1
ATOM 2054 N N . ASP A 1 261 ? 19.177 0.672 -36.285 1.00 89.00 2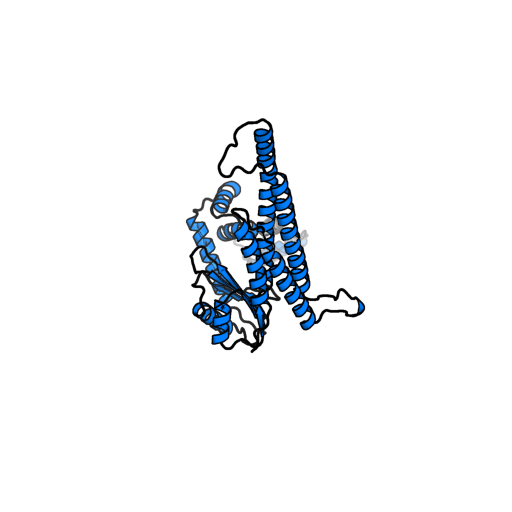61 ASP A N 1
ATOM 2055 C CA . ASP A 1 261 ? 20.032 -0.340 -35.652 1.00 89.00 261 ASP A CA 1
ATOM 2056 C C . ASP A 1 261 ? 20.534 0.109 -34.274 1.00 89.00 261 ASP A C 1
ATOM 2058 O O . ASP A 1 261 ? 20.623 -0.689 -33.335 1.00 89.00 261 ASP A O 1
ATOM 2062 N N . GLY A 1 262 ? 20.842 1.397 -34.108 1.00 88.19 262 GLY A N 1
ATOM 2063 C CA . GLY A 1 262 ? 21.112 1.991 -32.799 1.00 88.19 262 GLY A CA 1
ATOM 2064 C C . GLY A 1 262 ? 19.908 1.909 -31.864 1.00 88.19 262 GLY A C 1
ATOM 2065 O O . GLY A 1 262 ? 20.067 1.543 -30.700 1.00 88.19 262 GLY A O 1
ATOM 2066 N N . HIS A 1 263 ? 18.698 2.170 -32.369 1.00 89.94 263 HIS A N 1
ATOM 2067 C CA . HIS A 1 263 ? 17.479 2.097 -31.556 1.00 89.94 263 HIS A CA 1
ATOM 2068 C C . HIS A 1 263 ? 17.088 0.658 -31.192 1.00 89.94 263 HIS A C 1
ATOM 2070 O O . HIS A 1 263 ? 16.648 0.408 -30.074 1.00 89.94 263 HIS A O 1
ATOM 2076 N N . VAL A 1 264 ? 17.302 -0.311 -32.086 1.00 91.75 264 VAL A N 1
ATOM 2077 C CA . VAL A 1 264 ? 17.108 -1.742 -31.791 1.00 91.75 264 VAL A CA 1
ATOM 2078 C C . VAL A 1 264 ? 18.074 -2.206 -30.698 1.00 91.75 264 VAL A C 1
ATOM 2080 O O . VAL A 1 264 ? 17.648 -2.876 -29.757 1.00 91.75 264 VAL A O 1
ATOM 2083 N N . ARG A 1 265 ? 19.351 -1.800 -30.761 1.00 90.62 265 ARG A N 1
ATOM 2084 C CA . ARG A 1 265 ? 20.325 -2.073 -29.687 1.00 90.62 265 ARG A CA 1
ATOM 2085 C C . ARG A 1 265 ? 19.918 -1.426 -28.364 1.00 90.62 265 ARG A C 1
ATOM 2087 O O . ARG A 1 265 ? 20.026 -2.067 -27.324 1.00 90.62 265 ARG A O 1
ATOM 2094 N N . TYR A 1 266 ? 19.405 -0.198 -28.406 1.00 88.94 266 TYR A N 1
ATOM 2095 C CA . TYR A 1 266 ? 18.880 0.488 -27.225 1.00 88.94 266 TYR A CA 1
ATOM 2096 C C . TYR A 1 266 ? 17.692 -0.258 -26.598 1.00 88.94 266 TYR A C 1
ATOM 2098 O O . TYR A 1 266 ? 17.689 -0.478 -25.389 1.00 88.94 266 TYR A O 1
ATOM 2106 N N . ILE A 1 267 ? 16.720 -0.707 -27.402 1.00 91.31 267 ILE A N 1
ATOM 2107 C CA . ILE A 1 267 ? 15.589 -1.516 -26.916 1.00 91.31 267 ILE A CA 1
ATOM 2108 C C . ILE A 1 267 ? 16.097 -2.796 -26.246 1.00 91.31 267 ILE A C 1
ATOM 2110 O O . ILE A 1 267 ? 15.657 -3.116 -25.145 1.00 91.31 267 ILE A O 1
ATOM 2114 N N . ALA A 1 268 ? 17.035 -3.507 -26.881 1.00 92.56 268 ALA A N 1
ATOM 2115 C CA . ALA A 1 268 ? 17.605 -4.732 -26.324 1.00 92.56 268 ALA A CA 1
ATOM 2116 C C . ALA A 1 268 ? 18.296 -4.483 -24.972 1.00 92.56 268 ALA A C 1
ATOM 2118 O O . ALA A 1 268 ? 18.069 -5.230 -24.023 1.00 92.56 268 ALA A O 1
ATOM 2119 N N . GLN A 1 269 ? 19.076 -3.404 -24.859 1.00 90.25 269 GLN A N 1
ATOM 2120 C CA . GLN A 1 269 ? 19.742 -3.013 -23.614 1.00 90.25 269 GLN A CA 1
ATOM 2121 C C . GLN A 1 269 ? 18.733 -2.687 -22.504 1.00 90.25 269 GLN A C 1
ATOM 2123 O O . GLN A 1 269 ? 18.821 -3.226 -21.404 1.00 90.25 269 GLN A O 1
ATOM 2128 N N . VAL A 1 270 ? 17.743 -1.839 -22.793 1.00 89.62 270 VAL A N 1
ATOM 2129 C CA . VAL A 1 270 ? 16.710 -1.440 -21.825 1.00 89.62 270 VAL A CA 1
ATOM 2130 C C . VAL A 1 270 ? 15.875 -2.635 -21.363 1.00 89.62 270 VAL A C 1
ATOM 2132 O O . VAL A 1 270 ? 15.585 -2.756 -20.172 1.00 89.62 270 VAL A O 1
ATOM 2135 N N . ARG A 1 271 ? 15.530 -3.545 -22.281 1.00 93.69 271 ARG A N 1
ATOM 2136 C CA . ARG A 1 271 ? 14.817 -4.784 -21.955 1.00 93.69 271 ARG A CA 1
ATOM 2137 C C . ARG A 1 271 ? 15.649 -5.686 -21.045 1.00 93.69 271 ARG A C 1
ATOM 2139 O O . ARG A 1 271 ? 15.138 -6.118 -20.020 1.00 93.69 271 ARG A O 1
ATOM 2146 N N . SER A 1 272 ? 16.926 -5.894 -21.367 1.00 93.38 272 SER A N 1
ATOM 2147 C CA . SER A 1 272 ? 17.831 -6.710 -20.548 1.00 93.38 272 SER A CA 1
ATOM 2148 C C . SER A 1 272 ? 17.946 -6.185 -19.114 1.00 93.38 272 SER A C 1
ATOM 2150 O O . SER A 1 272 ? 17.968 -6.973 -18.172 1.00 93.38 272 SER A O 1
ATOM 2152 N N . ILE A 1 273 ? 17.997 -4.862 -18.929 1.00 91.06 273 ILE A N 1
ATOM 2153 C CA . ILE A 1 273 ? 18.039 -4.248 -17.594 1.00 91.06 273 ILE A CA 1
ATOM 2154 C C . ILE A 1 273 ? 16.715 -4.466 -16.858 1.00 91.06 273 ILE A C 1
ATOM 2156 O O . ILE A 1 273 ? 16.724 -4.856 -15.693 1.00 91.06 273 ILE A O 1
ATOM 2160 N N . ALA A 1 274 ? 15.578 -4.237 -17.522 1.00 91.44 274 ALA A N 1
ATOM 2161 C CA . ALA A 1 274 ? 14.261 -4.439 -16.920 1.00 91.44 274 ALA A CA 1
ATOM 2162 C C . ALA A 1 274 ? 14.049 -5.899 -16.478 1.00 91.44 274 ALA A C 1
ATOM 2164 O O . ALA A 1 274 ? 13.582 -6.144 -15.365 1.00 91.44 274 ALA A O 1
ATOM 2165 N N . GLU A 1 275 ? 14.452 -6.860 -17.313 1.00 95.56 275 GLU A N 1
ATOM 2166 C CA . GLU A 1 275 ? 14.430 -8.292 -16.998 1.00 95.56 275 GLU A CA 1
ATOM 2167 C C . GLU A 1 275 ? 15.351 -8.623 -15.816 1.00 95.56 275 GLU A C 1
ATOM 2169 O O . GLU A 1 275 ? 14.924 -9.305 -14.883 1.00 95.56 275 GLU A O 1
ATOM 2174 N N . GLY A 1 276 ? 16.572 -8.077 -15.798 1.00 95.06 276 GLY A N 1
ATOM 2175 C CA . GLY A 1 276 ? 17.513 -8.239 -14.687 1.00 95.06 276 GLY A CA 1
ATOM 2176 C C . GLY A 1 276 ? 16.964 -7.705 -13.361 1.00 95.06 276 GLY A C 1
ATOM 2177 O O . GLY A 1 276 ? 16.990 -8.407 -12.351 1.00 95.06 276 GLY A O 1
ATOM 2178 N N . VAL A 1 277 ? 16.388 -6.500 -13.356 1.00 92.38 277 VAL A N 1
ATOM 2179 C CA . VAL A 1 277 ? 15.770 -5.913 -12.154 1.00 92.38 277 VAL A CA 1
ATOM 2180 C C . VAL A 1 277 ? 14.550 -6.717 -11.702 1.00 92.38 277 VAL A C 1
ATOM 2182 O O . VAL A 1 277 ? 14.364 -6.912 -10.498 1.00 92.38 277 VAL A O 1
ATOM 2185 N N . SER A 1 278 ? 13.727 -7.207 -12.634 1.00 94.44 278 SER A N 1
ATOM 2186 C CA . SER A 1 278 ? 12.587 -8.067 -12.302 1.00 94.44 278 SER A CA 1
ATOM 2187 C C . SER A 1 278 ? 13.047 -9.372 -11.649 1.00 94.44 278 SER A C 1
ATOM 2189 O O . SER A 1 278 ? 12.543 -9.725 -10.582 1.00 94.44 278 SER A O 1
ATOM 2191 N N . TYR A 1 279 ? 14.054 -10.036 -12.224 1.00 96.25 279 TYR A N 1
ATOM 2192 C CA . TYR A 1 279 ? 14.646 -11.252 -11.667 1.00 96.25 279 TYR A CA 1
ATOM 2193 C C . TYR A 1 279 ? 15.196 -11.023 -10.253 1.00 96.25 279 TYR A C 1
ATOM 2195 O O . TYR A 1 279 ? 14.797 -11.705 -9.310 1.00 96.25 279 TYR A O 1
ATOM 2203 N N . LEU A 1 280 ? 16.039 -10.003 -10.072 1.00 95.12 280 LEU A N 1
ATOM 2204 C CA . LEU A 1 280 ? 16.638 -9.688 -8.771 1.00 95.12 280 LEU A CA 1
ATOM 2205 C C . LEU A 1 280 ? 15.589 -9.297 -7.722 1.00 95.12 280 LEU A C 1
ATOM 2207 O O . LEU A 1 280 ? 15.723 -9.635 -6.548 1.00 95.12 280 LEU A O 1
ATOM 2211 N N . SER A 1 281 ? 14.506 -8.635 -8.133 1.00 92.75 281 SER A N 1
ATOM 2212 C CA . SER A 1 281 ? 13.391 -8.319 -7.235 1.00 92.75 281 SER A CA 1
ATOM 2213 C C . SER A 1 281 ? 12.600 -9.561 -6.811 1.00 92.75 281 SER A C 1
ATOM 2215 O O . SER A 1 281 ? 12.106 -9.618 -5.682 1.00 92.75 281 SER A O 1
ATOM 2217 N N . GLN A 1 282 ? 12.460 -10.556 -7.692 1.00 93.62 282 GLN A N 1
ATOM 2218 C CA . GLN A 1 282 ? 11.831 -11.839 -7.363 1.00 93.62 282 GLN A CA 1
ATOM 2219 C C . GLN A 1 282 ? 12.698 -12.641 -6.390 1.00 93.62 282 GLN A C 1
ATOM 2221 O O . GLN A 1 282 ? 12.177 -13.145 -5.393 1.00 93.62 282 GLN A O 1
ATOM 2226 N N . GLU A 1 283 ? 14.013 -12.675 -6.611 1.00 94.00 283 GLU A N 1
ATOM 2227 C CA . GLU A 1 283 ? 14.953 -13.297 -5.674 1.00 94.00 283 GLU A CA 1
ATOM 2228 C C . GLU A 1 283 ? 14.952 -12.593 -4.318 1.00 94.00 283 GLU A C 1
ATOM 2230 O O . GLU A 1 283 ? 14.888 -13.253 -3.281 1.00 94.00 283 GLU A O 1
ATOM 2235 N N . LEU A 1 284 ? 14.907 -11.259 -4.298 1.00 91.81 284 LEU A N 1
ATOM 2236 C CA . LEU A 1 284 ? 14.764 -10.501 -3.058 1.00 91.81 284 LEU A CA 1
ATOM 2237 C C . LEU A 1 284 ? 13.475 -10.881 -2.322 1.00 91.81 284 LEU A C 1
ATOM 2239 O O . LEU A 1 284 ? 13.506 -11.131 -1.120 1.00 91.81 284 LEU A O 1
ATOM 2243 N N . LYS A 1 285 ? 12.343 -10.963 -3.029 1.00 91.56 285 LYS A N 1
ATOM 2244 C CA . LYS A 1 285 ? 11.068 -11.385 -2.436 1.00 91.56 285 LYS A CA 1
ATOM 2245 C C . LYS A 1 285 ? 11.177 -12.778 -1.818 1.00 91.56 285 LYS A C 1
ATOM 2247 O O . LYS A 1 285 ? 10.774 -12.939 -0.668 1.00 91.56 285 LYS A O 1
ATOM 2252 N N . ARG A 1 286 ? 11.760 -13.743 -2.536 1.00 91.75 286 ARG A N 1
ATOM 2253 C CA . ARG A 1 286 ? 12.010 -15.105 -2.037 1.00 91.75 286 ARG A CA 1
ATOM 2254 C C . ARG A 1 286 ? 12.874 -15.080 -0.775 1.00 91.75 286 ARG A C 1
ATOM 2256 O O . ARG A 1 286 ? 12.538 -15.712 0.221 1.00 91.75 286 ARG A O 1
ATOM 2263 N N . LEU A 1 287 ? 13.963 -14.313 -0.786 1.00 90.50 287 LEU A N 1
ATOM 2264 C CA . LEU A 1 287 ? 14.875 -14.167 0.351 1.00 90.50 287 LEU A CA 1
ATOM 2265 C C . LEU A 1 287 ? 14.265 -13.424 1.538 1.00 90.50 287 LEU A C 1
ATOM 2267 O O . LEU A 1 287 ? 14.851 -13.473 2.618 1.00 90.50 287 LEU A O 1
A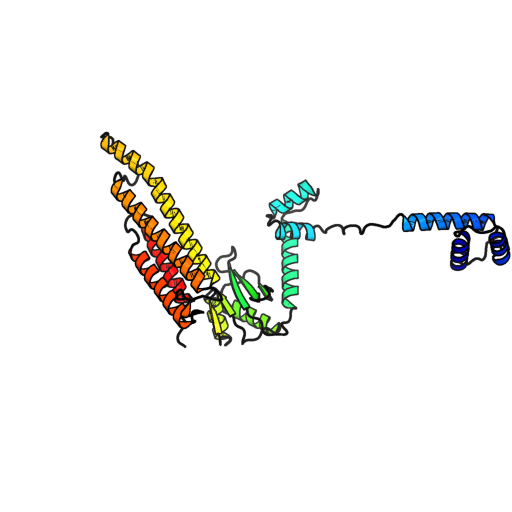TOM 2271 N N . LEU A 1 288 ? 13.123 -12.754 1.374 1.00 87.62 288 LEU A N 1
ATOM 2272 C CA . LEU A 1 288 ? 12.373 -12.073 2.432 1.00 87.62 288 LEU A CA 1
ATOM 2273 C C . LEU A 1 288 ? 11.189 -12.900 2.962 1.00 87.62 288 LEU A C 1
ATOM 2275 O O . LEU A 1 288 ? 10.522 -12.460 3.899 1.00 87.62 288 LEU A O 1
ATOM 2279 N N . GLU A 1 289 ? 10.947 -14.104 2.434 1.00 85.00 289 GLU A N 1
ATOM 2280 C CA . GLU A 1 289 ? 9.932 -15.014 2.973 1.00 85.00 289 GLU A CA 1
ATOM 2281 C C . GLU A 1 289 ? 10.269 -15.488 4.398 1.00 85.00 289 GLU A C 1
ATOM 2283 O O . GLU A 1 289 ? 11.401 -15.381 4.886 1.00 85.00 289 GLU A O 1
ATOM 2288 N N . ILE A 1 290 ? 9.260 -16.019 5.095 1.00 80.25 290 ILE A N 1
ATOM 2289 C CA . ILE A 1 290 ? 9.395 -16.482 6.484 1.00 80.25 290 ILE A CA 1
ATOM 2290 C C . IL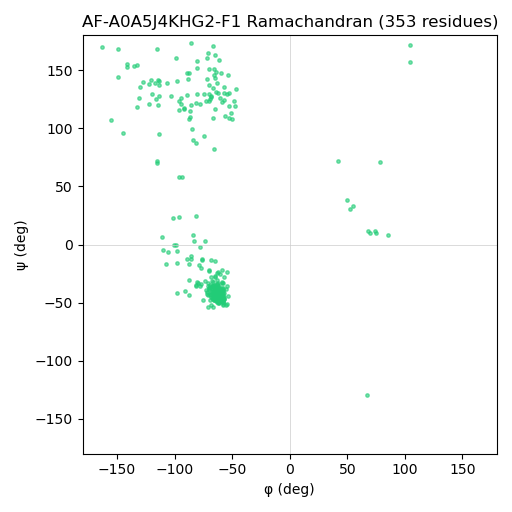E A 1 290 ? 10.369 -17.664 6.555 1.00 80.25 290 ILE A C 1
ATOM 2292 O O . ILE A 1 290 ? 11.273 -17.677 7.389 1.00 80.25 290 ILE A O 1
ATOM 2296 N N . VAL A 1 291 ? 10.202 -18.634 5.654 1.00 82.69 291 VAL A N 1
ATOM 2297 C CA . VAL A 1 291 ? 11.050 -19.821 5.541 1.00 82.69 291 VAL A CA 1
ATOM 2298 C C . VAL A 1 291 ? 11.627 -19.849 4.139 1.00 82.69 291 VAL A C 1
ATOM 2300 O O . VAL A 1 291 ? 10.883 -19.906 3.168 1.00 82.69 291 VAL A O 1
ATOM 2303 N N . VAL A 1 292 ? 12.953 -19.835 4.044 1.00 86.38 292 VAL A N 1
ATOM 2304 C CA . VAL A 1 292 ? 13.658 -19.883 2.765 1.00 86.38 292 VAL A CA 1
ATOM 2305 C C . VAL A 1 292 ? 14.454 -21.175 2.717 1.00 86.38 292 VAL A C 1
ATOM 2307 O O . VAL A 1 292 ? 15.240 -21.457 3.619 1.00 86.38 292 VAL A O 1
ATOM 2310 N N . LEU A 1 293 ? 14.240 -21.976 1.679 1.00 87.88 293 LEU A N 1
ATOM 2311 C CA . LEU A 1 293 ? 14.997 -23.205 1.461 1.00 87.88 293 LEU A CA 1
ATOM 2312 C C . LEU A 1 293 ? 16.254 -22.907 0.648 1.00 87.88 293 LEU A C 1
ATOM 2314 O O . LEU A 1 293 ? 16.232 -22.082 -0.270 1.00 87.88 293 LEU A O 1
ATOM 2318 N N . SER A 1 294 ? 17.345 -23.588 0.985 1.00 84.50 294 SER A N 1
ATOM 2319 C CA . SER A 1 294 ? 18.547 -23.580 0.161 1.00 84.50 294 SER A CA 1
ATOM 2320 C C . SER A 1 294 ? 18.260 -24.238 -1.188 1.00 84.50 294 SER A C 1
ATOM 2322 O O . SER A 1 294 ? 17.547 -25.239 -1.265 1.00 84.50 294 SER A O 1
ATOM 2324 N N . ALA A 1 295 ? 18.869 -23.709 -2.252 1.00 79.75 295 ALA A N 1
ATOM 2325 C CA . ALA A 1 295 ? 18.858 -24.353 -3.564 1.00 79.75 295 ALA A CA 1
ATOM 2326 C C . ALA A 1 295 ? 19.517 -25.746 -3.525 1.00 79.75 295 ALA A C 1
ATOM 2328 O O . ALA A 1 295 ? 19.187 -26.621 -4.324 1.00 79.75 295 ALA A O 1
ATOM 2329 N N . ASN A 1 296 ? 20.423 -25.974 -2.569 1.00 80.56 296 ASN A N 1
ATOM 2330 C CA . ASN A 1 296 ? 20.946 -27.295 -2.273 1.00 80.56 296 ASN A CA 1
ATOM 2331 C C . ASN A 1 296 ? 20.032 -27.988 -1.253 1.00 80.56 296 ASN A C 1
ATOM 2333 O O . ASN A 1 296 ? 20.051 -27.662 -0.065 1.00 80.56 296 ASN A O 1
ATOM 2337 N N . ALA A 1 297 ? 19.278 -28.988 -1.712 1.00 73.31 297 ALA A N 1
ATOM 2338 C CA . ALA A 1 297 ? 18.330 -29.741 -0.889 1.00 73.31 297 ALA A CA 1
ATOM 2339 C C . ALA A 1 297 ? 18.954 -30.354 0.382 1.00 73.31 297 ALA A C 1
ATOM 2341 O O . ALA A 1 297 ? 18.248 -30.580 1.363 1.00 73.31 297 ALA A O 1
ATOM 2342 N N . HIS A 1 298 ? 20.271 -30.589 0.400 1.00 77.38 298 HIS A N 1
ATOM 2343 C CA . HIS A 1 298 ? 20.983 -31.129 1.562 1.00 77.38 298 HIS A CA 1
ATOM 2344 C C . HIS A 1 298 ? 21.271 -30.094 2.659 1.00 77.38 298 HIS A C 1
ATOM 2346 O O . HIS A 1 298 ? 21.554 -30.480 3.790 1.00 77.38 298 HIS A O 1
ATOM 2352 N N . MET A 1 299 ? 21.197 -28.797 2.348 1.00 78.69 299 MET A N 1
ATOM 2353 C CA . MET A 1 299 ? 21.453 -27.709 3.302 1.00 78.69 299 MET A CA 1
ATOM 2354 C C . MET A 1 299 ? 20.190 -27.273 4.063 1.00 78.69 299 MET A C 1
ATOM 2356 O O . MET A 1 299 ? 20.289 -26.575 5.067 1.00 78.69 299 MET A O 1
ATOM 2360 N N . GLY A 1 300 ? 19.001 -27.703 3.625 1.00 86.62 300 GLY A N 1
ATOM 2361 C CA . GLY A 1 300 ? 17.745 -27.431 4.325 1.00 86.62 300 GLY A CA 1
ATOM 2362 C C . GLY A 1 300 ? 17.347 -25.950 4.311 1.00 86.62 300 GLY A C 1
ATOM 2363 O O . GLY A 1 300 ? 17.264 -25.334 3.249 1.00 86.62 300 GLY A O 1
ATOM 2364 N N . ILE A 1 301 ? 17.035 -25.391 5.483 1.00 89.62 301 ILE A N 1
ATOM 2365 C CA . ILE A 1 301 ? 16.591 -23.997 5.644 1.00 89.62 301 ILE A CA 1
ATOM 2366 C C . ILE A 1 301 ? 17.812 -23.069 5.627 1.00 89.62 301 ILE A C 1
ATOM 2368 O O . ILE A 1 301 ? 18.762 -23.277 6.379 1.00 89.62 301 ILE A O 1
ATOM 2372 N N . LEU A 1 302 ? 17.766 -22.025 4.799 1.00 89.75 302 LEU A N 1
ATOM 2373 C CA . LEU A 1 302 ? 18.794 -20.986 4.732 1.00 89.75 302 LEU A CA 1
ATOM 2374 C C . LEU A 1 302 ? 18.902 -20.235 6.066 1.00 89.75 302 LEU A C 1
ATOM 2376 O O . LEU A 1 302 ? 17.901 -19.748 6.604 1.00 89.75 302 LEU A O 1
ATOM 2380 N N . THR A 1 303 ? 20.125 -20.099 6.580 1.00 87.88 303 THR A N 1
ATOM 2381 C CA . THR A 1 303 ? 20.379 -19.342 7.809 1.00 87.88 303 THR A CA 1
ATOM 2382 C C . THR A 1 303 ? 20.219 -17.838 7.573 1.00 87.88 303 THR A C 1
ATOM 2384 O O . THR A 1 303 ? 20.300 -17.358 6.442 1.00 87.88 303 THR A O 1
ATOM 2387 N N . SER A 1 304 ? 20.027 -17.053 8.639 1.00 83.75 304 SER A N 1
ATOM 2388 C CA . SER A 1 304 ? 19.987 -15.586 8.525 1.00 83.75 304 SER A CA 1
ATOM 2389 C C . SER A 1 304 ? 21.281 -15.003 7.947 1.00 83.75 304 SER A C 1
ATOM 2391 O O . SER A 1 304 ? 21.229 -13.995 7.247 1.00 83.75 304 SER A O 1
ATOM 2393 N N . GLN A 1 305 ? 22.428 -15.634 8.223 1.00 85.88 305 GLN A N 1
ATOM 2394 C CA . GLN A 1 305 ? 23.726 -15.211 7.699 1.00 85.88 305 GLN A CA 1
ATOM 2395 C C . GLN A 1 305 ? 23.815 -15.453 6.189 1.00 85.88 305 GLN A C 1
ATOM 2397 O O . GLN A 1 305 ? 24.158 -14.536 5.448 1.00 85.88 305 GLN A O 1
ATOM 2402 N N . ASP A 1 306 ? 23.434 -16.645 5.731 1.00 88.62 306 ASP A N 1
ATOM 2403 C CA . ASP A 1 306 ? 23.453 -16.978 4.303 1.00 88.62 306 ASP A CA 1
ATOM 2404 C C . ASP A 1 306 ? 22.445 -16.128 3.521 1.00 88.62 306 ASP A C 1
ATOM 2406 O O . ASP A 1 306 ? 22.759 -15.608 2.454 1.00 88.62 306 ASP A O 1
ATOM 2410 N N . ARG A 1 307 ? 21.248 -15.896 4.084 1.00 88.50 307 ARG A N 1
ATOM 2411 C CA . ARG A 1 307 ? 20.259 -14.975 3.496 1.00 88.50 307 ARG A CA 1
ATOM 2412 C C . ARG A 1 307 ? 20.825 -13.571 3.328 1.00 88.50 307 ARG A C 1
ATOM 2414 O O . ARG A 1 307 ? 20.559 -12.939 2.312 1.00 88.50 307 ARG A O 1
ATOM 2421 N N . MET A 1 308 ? 21.577 -13.077 4.313 1.00 86.44 308 MET A N 1
ATOM 2422 C CA . MET A 1 308 ? 22.190 -11.753 4.225 1.00 86.44 308 MET A CA 1
ATOM 2423 C C . MET A 1 308 ? 23.236 -11.694 3.108 1.00 86.44 308 MET A C 1
ATOM 2425 O O . MET A 1 308 ? 23.230 -10.739 2.340 1.00 86.44 308 MET A O 1
ATOM 2429 N N . ALA A 1 309 ? 24.070 -12.727 2.965 1.00 89.94 309 ALA A N 1
ATOM 2430 C CA . ALA A 1 309 ? 25.060 -12.801 1.889 1.00 89.94 309 ALA A CA 1
ATOM 2431 C C . ALA A 1 309 ? 24.408 -12.813 0.489 1.00 89.94 309 ALA A C 1
ATOM 2433 O O . ALA A 1 309 ? 24.865 -12.128 -0.429 1.00 89.94 309 ALA A O 1
ATOM 2434 N N . GLU A 1 310 ? 23.298 -13.536 0.328 1.00 92.00 310 GLU A N 1
ATOM 2435 C CA . GLU A 1 310 ? 22.506 -13.535 -0.911 1.00 92.00 310 GLU A CA 1
ATOM 2436 C C . GLU A 1 310 ? 21.882 -12.153 -1.187 1.00 92.00 310 GLU A C 1
ATOM 2438 O O . GLU A 1 310 ? 21.921 -11.655 -2.311 1.00 92.00 310 GLU A O 1
ATOM 2443 N N . ILE A 1 311 ? 21.360 -11.479 -0.156 1.00 90.31 311 ILE A N 1
ATOM 2444 C CA . ILE A 1 311 ? 20.830 -10.110 -0.276 1.00 90.31 311 ILE A CA 1
ATOM 2445 C C . ILE A 1 311 ? 21.934 -9.122 -0.680 1.00 90.31 311 ILE A C 1
ATOM 2447 O O . ILE A 1 311 ? 21.704 -8.268 -1.535 1.00 90.31 311 ILE A O 1
ATOM 2451 N N . GLU A 1 312 ? 23.131 -9.225 -0.101 1.00 90.69 312 GLU A N 1
ATOM 2452 C CA . GLU A 1 312 ? 24.282 -8.397 -0.484 1.00 90.69 312 GLU A CA 1
ATOM 2453 C C . GLU A 1 312 ? 24.687 -8.638 -1.940 1.00 90.69 312 GLU A C 1
ATOM 2455 O O . GLU A 1 312 ? 24.951 -7.682 -2.669 1.00 90.69 312 GLU A O 1
ATOM 2460 N N . THR A 1 313 ? 24.636 -9.892 -2.390 1.00 93.62 313 THR A N 1
ATOM 2461 C CA . THR A 1 313 ? 24.866 -10.249 -3.795 1.00 93.62 313 THR A CA 1
ATOM 2462 C C . THR A 1 313 ? 23.840 -9.577 -4.709 1.00 93.62 313 THR A C 1
ATOM 2464 O O . THR A 1 313 ? 24.214 -8.981 -5.718 1.00 93.62 313 THR A O 1
ATOM 2467 N N . ILE A 1 314 ? 22.554 -9.587 -4.338 1.00 93.50 314 ILE A N 1
ATOM 2468 C CA . ILE A 1 314 ? 21.501 -8.876 -5.082 1.00 93.50 314 ILE A CA 1
ATOM 2469 C C . ILE A 1 314 ? 21.791 -7.375 -5.168 1.00 93.50 314 ILE A C 1
ATOM 2471 O O . ILE A 1 314 ? 21.628 -6.790 -6.237 1.00 93.50 314 ILE A O 1
ATOM 2475 N N . VAL A 1 315 ? 22.220 -6.746 -4.070 1.00 90.25 315 VAL A N 1
ATOM 2476 C CA . VAL A 1 315 ? 22.575 -5.318 -4.065 1.00 90.25 315 VAL A CA 1
ATOM 2477 C C . VAL A 1 315 ? 23.707 -5.040 -5.053 1.00 90.25 315 VAL A C 1
ATOM 2479 O O . VAL A 1 315 ? 23.563 -4.141 -5.879 1.00 90.25 315 VAL A O 1
ATOM 2482 N N . CYS A 1 316 ? 24.786 -5.826 -5.026 1.00 92.00 316 CYS A N 1
ATOM 2483 C CA . CYS A 1 316 ? 25.901 -5.660 -5.962 1.00 92.00 316 CYS A CA 1
ATOM 2484 C C . CYS A 1 316 ? 25.454 -5.824 -7.424 1.00 92.00 316 CYS A C 1
ATOM 2486 O O . CYS A 1 316 ? 25.804 -5.008 -8.272 1.00 92.00 316 CYS A O 1
ATOM 2488 N N . LEU A 1 317 ? 24.613 -6.819 -7.720 1.00 94.25 317 LEU A N 1
ATOM 2489 C CA . LEU A 1 317 ? 24.088 -7.027 -9.073 1.00 94.25 317 LEU A CA 1
ATOM 2490 C C . LEU A 1 317 ? 23.168 -5.881 -9.529 1.00 94.25 317 LEU A C 1
ATOM 2492 O O . LEU A 1 317 ? 23.189 -5.499 -10.698 1.00 94.25 317 LEU A O 1
ATOM 2496 N N . LEU A 1 318 ? 22.381 -5.290 -8.623 1.00 90.44 318 LEU A N 1
ATOM 2497 C CA . LEU A 1 318 ? 21.595 -4.089 -8.928 1.00 90.44 318 LEU A CA 1
ATOM 2498 C C . LEU A 1 318 ? 22.498 -2.884 -9.234 1.00 90.44 318 LEU A C 1
ATOM 2500 O O . LEU A 1 318 ? 22.206 -2.129 -10.161 1.00 90.44 318 LEU A O 1
ATOM 2504 N N . GLU A 1 319 ? 23.597 -2.707 -8.499 1.00 88.69 319 GLU A N 1
ATOM 2505 C CA . GLU A 1 319 ? 24.588 -1.658 -8.779 1.00 88.69 319 GLU A CA 1
ATOM 2506 C C . GLU A 1 319 ? 25.247 -1.856 -10.153 1.00 88.69 319 GLU A C 1
ATOM 2508 O O . GLU A 1 319 ? 25.359 -0.899 -10.924 1.00 88.69 319 GLU A O 1
ATOM 2513 N N . GLU A 1 320 ? 25.602 -3.092 -10.513 1.00 90.81 320 GLU A N 1
ATOM 2514 C CA . GLU A 1 320 ? 26.127 -3.422 -11.844 1.00 90.81 320 GLU A CA 1
ATOM 2515 C C . GLU A 1 320 ? 25.121 -3.103 -12.960 1.00 90.81 320 GLU A C 1
ATOM 2517 O O . GLU A 1 320 ? 25.486 -2.483 -13.965 1.00 90.81 320 GLU A O 1
ATOM 2522 N N . LEU A 1 321 ? 23.843 -3.455 -12.782 1.00 89.75 321 LEU A N 1
ATOM 2523 C CA . LEU A 1 321 ? 22.782 -3.108 -13.736 1.00 89.75 321 LEU A CA 1
ATOM 2524 C C . LEU A 1 321 ? 22.584 -1.592 -13.856 1.00 89.75 321 LEU A C 1
ATOM 2526 O O . LEU A 1 321 ? 22.327 -1.093 -14.954 1.00 89.75 321 LEU A O 1
ATOM 2530 N N . ALA A 1 322 ? 22.732 -0.845 -12.759 1.00 85.69 322 ALA A N 1
ATOM 2531 C CA . ALA A 1 322 ? 22.625 0.611 -12.776 1.00 85.69 322 ALA A CA 1
ATOM 2532 C C . ALA A 1 322 ? 23.732 1.259 -13.627 1.00 85.69 322 ALA A C 1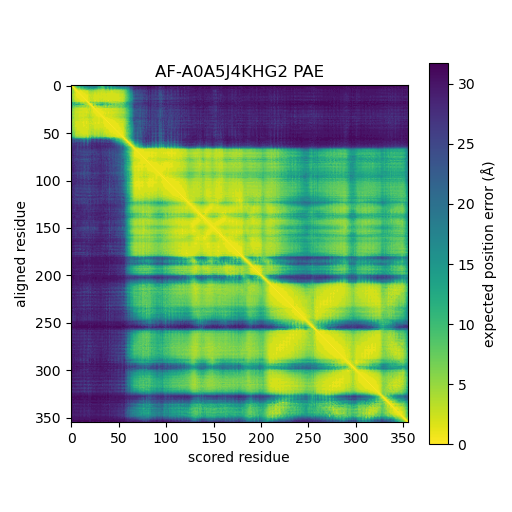
ATOM 2534 O O . ALA A 1 322 ? 23.458 2.218 -14.350 1.00 85.69 322 ALA A O 1
ATOM 2535 N N . VAL A 1 323 ? 24.955 0.714 -13.597 1.00 86.56 323 VAL A N 1
ATOM 2536 C CA . VAL A 1 323 ? 26.079 1.167 -14.442 1.00 86.56 323 VAL A CA 1
ATOM 2537 C C . VAL A 1 323 ? 25.834 0.868 -15.924 1.00 86.56 323 VAL A C 1
ATOM 2539 O O . VAL A 1 323 ? 26.263 1.628 -16.789 1.00 86.56 323 VAL A O 1
ATOM 2542 N N . GLN A 1 324 ? 25.109 -0.207 -16.234 1.00 85.56 324 GLN A N 1
ATOM 2543 C CA . GLN A 1 324 ? 24.768 -0.584 -17.609 1.00 85.56 324 GLN A CA 1
ATOM 2544 C C . GLN A 1 324 ? 23.618 0.241 -18.205 1.00 85.56 324 GLN A C 1
ATOM 2546 O O . GLN A 1 324 ? 23.269 0.034 -19.372 1.00 85.56 324 GLN A O 1
ATOM 2551 N N . ALA A 1 325 ? 23.024 1.166 -17.443 1.00 79.44 325 ALA A N 1
ATOM 2552 C CA . ALA A 1 325 ? 21.945 2.018 -17.922 1.00 79.44 325 ALA A CA 1
ATOM 2553 C C . ALA A 1 325 ? 22.369 2.815 -19.172 1.00 79.44 325 ALA A C 1
ATOM 2555 O O . ALA A 1 325 ? 23.467 3.371 -19.224 1.00 79.44 325 ALA A O 1
ATOM 2556 N N . PRO A 1 326 ? 21.511 2.894 -20.203 1.00 74.81 326 PRO A N 1
ATOM 2557 C CA . PRO A 1 326 ? 21.861 3.580 -21.440 1.00 74.81 326 PRO A CA 1
ATOM 2558 C C . PRO A 1 326 ? 22.086 5.072 -21.183 1.00 74.81 326 PRO A C 1
ATOM 2560 O O . PRO A 1 326 ? 21.228 5.717 -20.603 1.00 74.81 326 PRO A O 1
ATOM 2563 N N . GLU A 1 327 ? 23.189 5.645 -21.672 1.00 66.44 327 GLU A N 1
ATOM 2564 C CA . GLU A 1 327 ? 23.542 7.065 -21.457 1.00 66.44 327 GLU A CA 1
ATOM 2565 C C . GLU A 1 327 ? 22.750 8.047 -22.342 1.00 66.44 327 GLU A C 1
ATOM 2567 O O . GLU A 1 327 ? 22.689 9.249 -22.077 1.00 66.44 327 GLU A O 1
ATOM 2572 N N . LYS A 1 328 ? 22.171 7.554 -23.444 1.00 56.56 328 LYS A N 1
ATOM 2573 C CA . LYS A 1 328 ? 21.660 8.376 -24.550 1.00 56.56 328 LYS A CA 1
ATOM 2574 C C . LYS A 1 328 ? 20.145 8.275 -24.717 1.00 56.56 328 LYS A C 1
ATOM 2576 O O . LYS A 1 328 ? 19.672 7.741 -25.709 1.00 56.56 328 LYS A O 1
ATOM 2581 N N . ASP A 1 329 ? 19.380 8.857 -23.801 1.00 61.16 329 ASP A N 1
ATOM 2582 C CA . ASP A 1 329 ? 18.059 9.425 -24.114 1.00 61.16 329 ASP A CA 1
ATOM 2583 C C . ASP A 1 329 ? 17.610 10.379 -22.996 1.00 61.16 329 ASP A C 1
ATOM 2585 O O . ASP A 1 329 ? 18.217 10.428 -21.931 1.00 61.16 329 ASP A O 1
ATOM 2589 N N . ALA A 1 330 ? 16.535 11.143 -23.203 1.00 56.69 330 ALA A N 1
ATOM 2590 C CA . ALA A 1 330 ? 15.987 12.017 -22.152 1.00 56.69 330 ALA A CA 1
ATOM 2591 C C . ALA A 1 330 ? 15.575 11.254 -20.873 1.00 56.69 330 ALA A C 1
ATOM 2593 O O . ALA A 1 330 ? 15.513 11.856 -19.804 1.00 56.69 330 ALA A O 1
ATOM 2594 N N . ASP A 1 331 ? 15.326 9.947 -20.995 1.00 56.28 331 ASP A N 1
ATOM 2595 C CA . ASP A 1 331 ? 14.903 9.065 -19.905 1.00 56.28 331 ASP A CA 1
ATOM 2596 C C . ASP A 1 331 ? 16.075 8.261 -19.289 1.00 56.28 331 ASP A C 1
ATOM 2598 O O . ASP A 1 331 ? 15.893 7.594 -18.274 1.00 56.28 331 ASP A O 1
ATOM 2602 N N . ALA A 1 332 ? 17.289 8.347 -19.854 1.00 56.91 332 ALA A N 1
ATOM 2603 C CA . ALA A 1 332 ? 18.501 7.665 -19.377 1.00 56.91 332 ALA A CA 1
ATOM 2604 C C . ALA A 1 332 ? 18.843 7.912 -17.890 1.00 56.91 332 ALA A C 1
ATOM 2606 O O . ALA A 1 332 ? 19.107 6.948 -17.168 1.00 56.91 332 ALA A O 1
ATOM 2607 N N . PRO A 1 333 ? 18.772 9.158 -17.371 1.00 58.66 333 PRO A N 1
ATOM 2608 C CA . PRO A 1 333 ? 19.055 9.419 -15.961 1.00 58.66 333 PRO A CA 1
ATOM 2609 C C . PRO A 1 333 ? 18.037 8.759 -15.025 1.00 58.66 333 PRO A C 1
ATOM 2611 O O . PRO A 1 333 ? 18.365 8.436 -13.887 1.00 58.66 333 PRO A O 1
ATOM 2614 N N . ALA A 1 334 ? 16.806 8.536 -15.500 1.00 64.69 334 ALA A N 1
ATOM 2615 C CA . ALA A 1 334 ? 15.764 7.898 -14.709 1.00 64.69 334 ALA A CA 1
ATOM 2616 C C . ALA A 1 334 ? 16.051 6.401 -14.496 1.00 64.69 334 ALA A C 1
ATOM 2618 O O . ALA A 1 334 ? 15.758 5.892 -13.422 1.00 64.69 334 ALA A O 1
ATOM 2619 N N . PHE A 1 335 ? 16.677 5.716 -15.460 1.00 67.94 335 PHE A N 1
ATOM 2620 C CA . PHE A 1 335 ? 17.037 4.294 -15.349 1.00 67.94 335 PHE A CA 1
ATOM 2621 C C . PHE A 1 335 ? 18.102 4.025 -14.287 1.00 67.94 335 PHE A C 1
ATOM 2623 O O . PHE A 1 335 ? 17.897 3.204 -13.388 1.00 67.94 335 PHE A O 1
ATOM 2630 N N . ALA A 1 336 ? 19.230 4.732 -14.387 1.00 67.00 336 ALA A N 1
ATOM 2631 C CA . ALA A 1 336 ? 20.336 4.584 -13.448 1.00 67.00 336 ALA A CA 1
ATOM 2632 C C . ALA A 1 336 ? 19.892 4.969 -12.031 1.00 67.00 336 ALA A C 1
ATOM 2634 O O . ALA A 1 336 ? 20.129 4.224 -11.083 1.00 67.00 336 ALA A O 1
ATOM 2635 N N . HIS A 1 337 ? 19.163 6.085 -11.901 1.00 73.31 337 HIS A N 1
ATOM 2636 C CA . HIS A 1 337 ? 18.647 6.544 -10.614 1.00 73.31 337 HIS A CA 1
ATOM 2637 C C . HIS A 1 337 ? 17.695 5.528 -9.981 1.00 73.31 337 HIS A C 1
ATOM 2639 O O . HIS A 1 337 ? 17.845 5.222 -8.808 1.00 73.31 337 HIS A O 1
ATOM 2645 N N . GLN A 1 338 ? 16.735 4.981 -10.731 1.00 76.00 338 GLN A N 1
ATOM 2646 C CA . GLN A 1 338 ? 15.744 4.048 -10.178 1.00 76.00 338 GLN A CA 1
ATOM 2647 C C . GLN A 1 338 ? 16.363 2.721 -9.724 1.00 76.00 338 GLN A C 1
ATOM 2649 O O . GLN A 1 338 ? 15.961 2.181 -8.695 1.00 76.00 338 GLN A O 1
ATOM 2654 N N . THR A 1 339 ? 17.339 2.206 -10.474 1.00 69.81 339 THR A N 1
ATOM 2655 C CA . THR A 1 339 ? 18.026 0.948 -10.135 1.00 69.81 339 THR A CA 1
ATOM 2656 C C . THR A 1 339 ? 18.944 1.139 -8.925 1.00 69.81 339 THR A C 1
ATOM 2658 O O . THR A 1 339 ? 18.918 0.341 -7.988 1.00 69.81 339 THR A O 1
ATOM 2661 N N . PHE A 1 340 ? 19.680 2.253 -8.890 1.00 76.94 340 PHE A N 1
ATOM 2662 C CA . PHE A 1 340 ? 20.522 2.631 -7.756 1.00 76.94 340 PHE A CA 1
ATOM 2663 C C . PHE A 1 340 ? 19.706 2.906 -6.484 1.00 76.94 340 PHE A C 1
ATOM 2665 O O . PHE A 1 340 ? 20.073 2.469 -5.397 1.00 76.94 340 PHE A O 1
ATOM 2672 N N . GLU A 1 341 ? 18.568 3.593 -6.610 1.00 78.44 341 GLU A N 1
ATOM 2673 C CA . GLU A 1 341 ? 17.665 3.902 -5.498 1.00 78.44 341 GLU A CA 1
ATOM 2674 C C . GLU A 1 341 ? 17.137 2.625 -4.827 1.00 78.44 341 GLU A C 1
ATOM 2676 O O . GLU A 1 341 ? 17.070 2.565 -3.598 1.00 78.44 341 GLU A O 1
ATOM 2681 N N . LEU A 1 342 ? 16.843 1.577 -5.607 1.00 77.69 342 LEU A N 1
ATOM 2682 C CA . LEU A 1 342 ? 16.455 0.273 -5.068 1.00 77.69 342 LEU A CA 1
ATOM 2683 C C . LEU A 1 342 ? 17.604 -0.395 -4.296 1.00 77.69 342 LEU A C 1
ATOM 2685 O O . LEU A 1 342 ? 17.395 -0.824 -3.161 1.00 77.69 342 LEU A O 1
ATOM 2689 N N . GLY A 1 343 ? 18.814 -0.441 -4.865 1.00 74.75 343 GLY A N 1
ATOM 2690 C CA . GLY A 1 343 ? 19.996 -1.003 -4.192 1.00 74.75 343 GLY A CA 1
ATOM 2691 C C . GLY A 1 343 ? 20.335 -0.274 -2.885 1.00 74.75 343 GLY A C 1
ATOM 2692 O O . GLY A 1 343 ? 20.578 -0.904 -1.848 1.00 74.75 343 GLY A O 1
ATOM 2693 N N . LEU A 1 344 ? 20.247 1.059 -2.893 1.00 76.81 344 LEU A N 1
ATOM 2694 C CA . LEU A 1 344 ? 20.439 1.888 -1.705 1.00 76.81 344 LEU A CA 1
ATOM 2695 C C . LEU A 1 344 ? 19.357 1.622 -0.653 1.00 76.81 344 LEU A C 1
ATOM 2697 O O . LEU A 1 344 ? 19.679 1.473 0.526 1.00 76.81 344 LEU A O 1
ATOM 2701 N N . ALA A 1 345 ? 18.088 1.529 -1.059 1.00 75.88 345 ALA A N 1
ATOM 2702 C CA . ALA A 1 345 ? 16.985 1.242 -0.148 1.00 75.88 345 ALA A CA 1
ATOM 2703 C C . ALA A 1 345 ? 17.143 -0.129 0.522 1.00 75.88 345 ALA A C 1
ATOM 2705 O O . ALA A 1 345 ? 16.987 -0.222 1.739 1.00 75.88 345 ALA A O 1
ATOM 2706 N N . ILE A 1 346 ? 17.521 -1.165 -0.236 1.00 76.44 346 ILE A N 1
ATOM 2707 C CA . ILE A 1 346 ? 17.798 -2.512 0.288 1.00 76.44 346 ILE A CA 1
ATOM 2708 C C . ILE A 1 346 ? 18.958 -2.465 1.286 1.00 76.44 346 ILE A C 1
ATOM 2710 O O . ILE A 1 346 ? 18.818 -2.941 2.412 1.00 76.44 346 ILE A O 1
ATOM 2714 N N . THR A 1 347 ? 20.073 -1.831 0.916 1.00 75.88 347 THR A N 1
ATOM 2715 C CA . THR A 1 347 ? 21.263 -1.701 1.774 1.00 75.88 347 THR A CA 1
ATOM 2716 C C . THR A 1 347 ? 20.932 -1.007 3.082 1.00 75.88 347 THR A C 1
ATOM 2718 O O . THR A 1 347 ? 21.267 -1.486 4.166 1.00 75.88 347 THR A O 1
ATOM 2721 N N . VAL A 1 348 ? 20.246 0.131 2.986 1.00 69.75 348 VAL A N 1
ATOM 2722 C CA . VAL A 1 348 ? 19.834 0.915 4.141 1.00 69.75 348 VAL A CA 1
ATOM 2723 C C . VAL A 1 348 ? 18.885 0.096 5.001 1.00 69.75 348 VAL A C 1
ATOM 2725 O O . VAL A 1 348 ? 19.013 0.160 6.223 1.00 69.75 348 VAL A O 1
ATOM 2728 N N . ALA A 1 349 ? 17.955 -0.649 4.399 1.00 67.31 349 ALA A N 1
ATOM 2729 C CA . ALA A 1 349 ? 16.886 -1.319 5.118 1.00 67.31 349 ALA A CA 1
ATOM 2730 C C . ALA A 1 349 ? 17.286 -2.655 5.767 1.00 67.31 349 ALA A C 1
ATOM 2732 O O . ALA A 1 349 ? 16.790 -2.969 6.849 1.00 67.31 349 ALA A O 1
ATOM 2733 N N . LEU A 1 350 ? 18.160 -3.432 5.128 1.00 70.44 350 LEU A N 1
ATOM 2734 C CA . LEU A 1 350 ? 18.439 -4.814 5.526 1.00 70.44 350 LEU A CA 1
ATOM 2735 C C . LEU A 1 350 ? 19.807 -5.002 6.182 1.00 70.44 350 LEU A C 1
ATOM 2737 O O . LEU A 1 350 ? 19.979 -5.989 6.894 1.00 70.44 350 LEU A O 1
ATOM 2741 N N . ARG A 1 351 ? 20.755 -4.061 6.048 1.00 64.25 351 ARG A N 1
ATOM 2742 C CA . ARG A 1 351 ? 22.000 -4.158 6.822 1.00 64.25 351 ARG A CA 1
ATOM 2743 C C . ARG A 1 351 ? 21.728 -3.907 8.309 1.00 64.25 351 ARG A C 1
ATOM 2745 O O . ARG A 1 351 ? 21.204 -2.841 8.658 1.00 64.25 351 ARG A O 1
ATOM 2752 N N . PRO A 1 352 ? 22.121 -4.828 9.208 1.00 52.12 352 PRO A N 1
ATOM 2753 C CA . PRO A 1 352 ? 22.139 -4.525 10.628 1.00 52.12 352 PRO A CA 1
ATOM 2754 C C . PRO A 1 352 ? 23.109 -3.361 10.849 1.00 52.12 352 PRO A C 1
ATOM 2756 O O . PRO A 1 352 ? 24.259 -3.409 10.413 1.00 52.12 352 PRO A O 1
ATOM 2759 N N . LYS A 1 353 ? 22.650 -2.285 11.500 1.00 47.97 353 LYS A N 1
ATOM 2760 C CA . LYS A 1 353 ? 23.584 -1.273 11.999 1.00 47.97 353 LYS A CA 1
ATOM 2761 C C . LYS A 1 353 ? 24.426 -1.965 13.068 1.00 47.97 353 LYS A C 1
ATOM 2763 O O . LYS A 1 353 ? 23.868 -2.413 14.068 1.00 47.97 353 LYS A O 1
ATOM 2768 N N . SER A 1 354 ? 25.731 -2.078 12.833 1.00 36.75 354 SER A N 1
ATOM 2769 C CA . SER A 1 354 ? 26.705 -2.407 13.873 1.00 36.75 354 SER A CA 1
ATOM 2770 C C . SER A 1 354 ? 26.426 -1.491 15.066 1.00 36.75 354 SER A C 1
ATOM 2772 O O . SER A 1 354 ? 26.329 -0.275 14.876 1.00 36.75 354 SER A O 1
ATOM 2774 N N . GLY A 1 355 ? 26.184 -2.091 16.232 1.00 34.47 355 GLY A N 1
ATOM 2775 C CA . GLY A 1 355 ? 25.922 -1.372 17.481 1.00 34.47 355 GLY A CA 1
ATOM 2776 C C . GLY A 1 355 ? 27.071 -0.469 17.893 1.00 34.47 355 GLY A C 1
ATOM 2777 O O . GLY A 1 355 ? 28.230 -0.810 17.560 1.00 34.47 355 GLY A O 1
#

Nearest PDB structures (foldseek):
  6qbv-assembly2_D  TM=4.964E-01  e=2.087E-01  Human T-lymphotropic virus 2
  6qbv-assembly1_B  TM=4.866E-01  e=4.299E-01  Human T-lymphotropic virus 2
  7pel-assembly1_D  TM=4.012E-01  e=2.314E-01  Simian T-lymphotropic virus 1

Sequence (355 aa):
MIHCSTVEARVNMVSQMMTEPTHGLVSELSRTHHVSRQTLYRWAHIGRDALEAAFGKMSQPQKPSQSISSLVLTLLLETHASYRGIQSMLKDVHGIQISLGTIASLVKEAGQRAQRWMSQQRADMPRALALDEQYSSQRGKAYLNVIDVHSGHVWASIPPVKVDGESWILLWWQLQEQGITRHVPSVMAGMAIHEALKQVQSLPSHQRDVWHILHLAAQVQGRLEHCVKKAEDRLTIIQRQAQRVADGKKVIGRRPSADVDGHVRYIAQVRSIAEGVSYLSQELKRLLEIVVLSANAHMGILTSQDRMAEIETIVCLLEELAVQAPEKDADAPAFAHQTFELGLAITVALRPKSG

Mean predicted aligned error: 14.46 Å

pLDDT: mean 83.56, std 12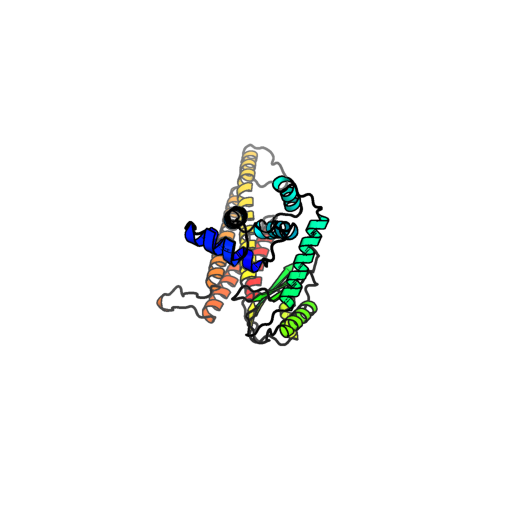.48, range [34.47, 97.81]

Solvent-accessible surface area (backbone atoms only — not comparable to full-atom values): 19827 Å² total; per-residue (Å²): 134,88,75,89,69,52,72,67,57,48,52,54,53,24,57,58,49,64,66,77,57,51,77,65,56,50,56,46,52,23,62,78,67,71,41,56,59,69,56,53,54,52,44,20,49,54,49,47,55,52,47,51,55,54,64,72,51,69,68,68,80,71,74,71,80,74,46,71,63,55,53,54,48,47,38,41,70,78,65,63,41,50,70,68,50,44,42,48,48,34,34,76,76,68,68,44,85,70,53,67,67,56,53,53,48,50,52,50,52,50,51,54,50,51,48,53,55,37,69,70,46,71,42,94,56,82,57,44,32,34,39,42,68,51,70,46,96,50,89,72,21,19,26,47,36,31,29,28,69,87,78,66,46,65,61,43,70,44,74,72,36,64,77,36,33,67,56,43,44,54,50,48,53,54,40,41,78,22,44,52,58,60,89,32,48,33,32,41,53,65,66,36,54,53,56,20,40,58,75,67,69,39,71,91,55,71,46,56,42,61,64,61,54,52,50,49,46,50,53,40,45,56,52,40,51,51,50,39,50,54,47,57,64,46,45,60,57,25,46,56,42,29,50,38,47,75,72,73,42,84,84,76,77,92,82,73,57,49,57,49,69,62,49,52,52,47,44,51,52,49,42,53,45,39,51,49,52,47,51,48,47,51,51,49,52,52,68,67,45,95,78,38,69,37,92,51,77,89,66,42,64,55,47,75,65,58,44,47,54,52,51,52,48,47,32,53,53,33,47,54,48,22,70,66,38,59,84,86,51,98,61,23,68,56,49,26,50,46,36,38,51,48,29,50,49,49,52,68,55,69,54,79,75,81,128

Secondary structure (DSSP, 8-state):
------HHHHHHHHHHHHS---HHHHHHHHHHHT--HHHHHHHHHHHHHHHHHHHHT----PPP---HHHHHHHHHHHS---HHHHHHHHHHHH-----HHHHHHHHHHHHHHHHHHHHT---SS---EEEEEEE-SSTTEEEEEEEETTT--EEEEEEEEESSHHHHHHHHHHHHHTT--TT--EEE-SHHHHHHHHHTT--S-EEE-HHHHHHHHHHHHHHHHHHHHHHHHHHHHHHHHHHHHHTTPPP-SSS----HHHHHHHHHHHHHHHHHHHHHHHHHHHHTSSS-B-SSTTT-BPPHHHHHHHHHHHHHHHHHHHHTS-SSSTTHHHHHHHHHHHHHHHHHHHSPPP-

Organism: NCBI:txid2607529